Protein AF-0000000085764340 (afdb_homodimer)

Sequence (374 aa):
MEKPKALGFAARFATPENTGEPISDQLVSSIDYLLSSKLEEKHLTETMDKYPQPSHCNNLLVPKVNPLVWENVLSKTRSLDLKLQRCQKPLVTGLIAMVKSFEGNEPSEVQQDAVALLSNAVFELNNVRKELIKPDLHQRYSHLCKQSQLTTQWLFGDDLPKKVKEIDEEHKAVAVMKNPTNKIYLSMEKPKALGFAARFATPENTGEPISDQLVSSIDYLLSSKLEEKHLTETMDKYPQPSHCNNLLVPKVNPLVWENVLSKTRSLDLKLQRCQKPLVTGLIAMVKSFEGNEPSEVQQDAVALLSNAVFELNNVRKELIKPDLHQRYSHLCKQSQLTTQWLFGDDLPKKVKEIDEEHKAVAVMKNPTNKIYLS

Solvent-accessible surface area (backbone atoms only — not comparable to full-atom values): 20926 Å² total; per-residue (Å²): 136,74,77,81,74,84,87,77,44,37,28,54,98,75,26,63,78,61,49,30,73,75,71,58,67,68,55,40,52,51,50,47,49,36,49,69,40,85,72,56,63,68,58,51,51,56,55,44,65,74,34,38,43,33,63,80,36,74,61,62,60,76,53,39,67,28,67,80,55,52,76,54,47,46,68,69,51,49,54,50,47,54,51,51,48,62,24,40,44,32,37,47,30,13,49,48,25,46,54,58,62,43,59,96,51,84,70,50,72,49,44,48,51,16,51,53,26,38,32,39,18,54,33,42,46,54,45,51,50,35,58,64,48,38,78,51,45,61,72,88,52,46,73,55,49,37,78,81,49,56,64,43,66,19,44,59,26,87,59,42,71,60,50,49,51,49,46,52,50,49,47,52,50,46,48,47,66,71,58,65,77,80,77,70,75,82,126,134,76,71,73,74,74,84,74,91,41,76,58,95,62,33,80,77,58,50,31,72,76,72,56,67,68,58,41,52,51,50,48,48,37,48,69,41,84,71,55,64,69,58,51,51,56,56,45,64,73,34,38,44,34,64,81,35,72,60,63,60,78,51,39,68,28,67,80,57,53,76,54,47,47,70,71,52,50,54,50,46,53,52,51,49,62,23,41,44,32,38,47,29,14,50,47,24,45,54,59,62,45,60,97,51,84,70,49,72,49,44,48,50,15,50,52,26,37,32,39,19,52,32,43,46,54,46,50,50,35,57,64,49,39,78,52,45,61,73,88,54,45,73,56,50,37,78,83,48,56,64,42,67,18,43,60,25,88,59,42,72,60,48,48,51,49,46,52,49,48,49,51,48,47,48,47,67,71,58,67,75,79,77,72,74,83,123

Nearest PDB structures (foldseek):
  5xfl-assembly2_B  TM=6.134E-01  e=6.587E+00  Mus musculus
  6owk-assembly1_A  TM=4.630E-01  e=4.724E+00  Bacillus thuringiensis
  5xfl-assembly2_B  TM=6.137E-01  e=6.862E+00  Mus musculus
  6owk-assembly1_A  TM=4.918E-01  e=6.862E+00  Bacillus thuringiensis

pLDDT: mean 75.82, std 21.18, range [17.2, 97.44]

Organism: Holothuria leucospilota (NCBI:txid206669)

Foldseek 3Di:
DDPDDDDAAVVVCLGNPPDDDDDDPVVVVVVVPPVVDDDDPVVLVVLLVVQDDDPPCQALAQAAADPVLVVQFDPVLVVVLVVLSVVLSCLSSVLRVLCVVQPPHDDDPVSVVVNVVSVVVNLVSLLVNLVSSLVSDDPLCNVLSDSPQDDGSHSSDDCVVVVVVVSVVVVVVVVCVVDVDPPPPDD/DPPDPPDCDCNVVVDDPPDDDDDDPVVVVVVVPPVVDDDDPVVLVVLLVVQDDDPPCQALAQAAADPVLVVQFDPVLVVVLVVLSVVLSCLSSVLRVLCVVQPPHDDDPVSVVVNVVSVVVNLVSLLVNLVSSLVSDDPLCNVLSDSPQDDGSHSSDDCVVVVVVVSVVVVVVVVCVVDVDPPVPPD

Structure (mmCIF, N/CA/C/O backbone):
data_AF-0000000085764340-model_v1
#
loop_
_entity.id
_entity.type
_entity.pdbx_description
1 polymer 'Uncharacterized protein'
#
loop_
_atom_site.group_PDB
_atom_site.id
_atom_site.type_symbol
_atom_site.label_atom_id
_atom_site.label_alt_id
_atom_site.label_comp_id
_atom_site.label_asym_id
_atom_site.label_entity_id
_atom_site.label_seq_id
_atom_site.pdbx_PDB_ins_code
_atom_site.Cartn_x
_atom_site.Cartn_y
_atom_site.Cartn_z
_atom_site.occupancy
_atom_site.B_iso_or_equiv
_atom_site.auth_seq_id
_atom_site.auth_comp_id
_atom_site.auth_asym_id
_atom_site.auth_atom_id
_atom_site.pdbx_PDB_model_num
ATOM 1 N N . MET A 1 1 ? -45.5 3.357 -19.219 1 17.22 1 MET A N 1
ATOM 2 C CA . MET A 1 1 ? -44.781 4.543 -18.781 1 17.22 1 MET A CA 1
ATOM 3 C C . MET A 1 1 ? -43.281 4.242 -18.609 1 17.22 1 MET A C 1
ATOM 5 O O . MET A 1 1 ? -42.906 3.525 -17.688 1 17.22 1 MET A O 1
ATOM 9 N N . GLU A 1 2 ? -42.5 3.818 -19.391 1 17.2 2 GLU A N 1
ATOM 10 C CA . GLU A 1 2 ? -41.594 2.762 -19.828 1 17.2 2 GLU A CA 1
ATOM 11 C C . GLU A 1 2 ? -40.156 3.104 -19.5 1 17.2 2 GLU A C 1
ATOM 13 O O . GLU A 1 2 ? -39.656 4.172 -19.859 1 17.2 2 GLU A O 1
ATOM 18 N N . LYS A 1 3 ? -39.812 3.117 -18.453 1 26.16 3 LYS A N 1
ATOM 19 C CA . LYS A 1 3 ? -38.781 3.9 -17.766 1 26.16 3 LYS A CA 1
ATOM 20 C C . LYS A 1 3 ? -37.5 3.943 -18.578 1 26.16 3 LYS A C 1
ATOM 22 O O . LYS A 1 3 ? -37.094 2.949 -19.188 1 26.16 3 LYS A O 1
ATOM 27 N N . PRO A 1 4 ? -36.812 4.957 -18.812 1 21.75 4 PRO A N 1
ATOM 28 C CA . PRO A 1 4 ? -36.062 5.402 -19.984 1 21.75 4 PRO A CA 1
ATOM 29 C C . PRO A 1 4 ? -34.812 4.574 -20.234 1 21.75 4 PRO A C 1
ATOM 31 O O . PRO A 1 4 ? -34.25 4.004 -19.297 1 21.75 4 PRO A O 1
ATOM 34 N N . LYS A 1 5 ? -34.344 4.414 -21.344 1 21.27 5 LYS A N 1
ATOM 35 C CA . LYS A 1 5 ? -33.438 3.609 -22.156 1 21.27 5 LYS A CA 1
ATOM 36 C C . LYS A 1 5 ? -31.969 3.926 -21.844 1 21.27 5 LYS A C 1
ATOM 38 O O . LYS A 1 5 ? -31.062 3.578 -22.609 1 21.27 5 LYS A O 1
ATOM 43 N N . ALA A 1 6 ? -31.656 4.465 -21.016 1 22.25 6 ALA A N 1
ATOM 44 C CA . ALA A 1 6 ? -30.297 4.977 -20.828 1 22.25 6 ALA A CA 1
ATOM 45 C C . ALA A 1 6 ? -29.266 4.012 -21.406 1 22.25 6 ALA A C 1
ATOM 47 O O . ALA A 1 6 ? -29.297 2.811 -21.109 1 22.25 6 ALA A O 1
ATOM 48 N N . LEU A 1 7 ? -28.281 4.434 -22.453 1 21.77 7 LEU A N 1
ATOM 49 C CA . LEU A 1 7 ? -27.641 3.969 -23.672 1 21.77 7 LEU A CA 1
ATOM 50 C C . LEU A 1 7 ? -26.484 3.02 -23.359 1 21.77 7 LEU A C 1
ATOM 52 O O . LEU A 1 7 ? -26.016 2.963 -22.219 1 21.77 7 LEU A O 1
ATOM 56 N N . GLY A 1 8 ? -25.156 3.072 -24.234 1 19.44 8 GLY A N 1
ATOM 57 C CA . GLY A 1 8 ? -24 2.498 -24.906 1 19.44 8 GLY A CA 1
ATOM 58 C C . GLY A 1 8 ? -22.734 2.541 -24.078 1 19.44 8 GLY A C 1
ATOM 59 O O . GLY A 1 8 ? -22.375 1.553 -23.422 1 19.44 8 GLY A O 1
ATOM 60 N N . PHE A 1 9 ? -21.641 3.441 -24.266 1 18.41 9 PHE A N 1
ATOM 61 C CA . PHE A 1 9 ? -20.25 3.012 -24.359 1 18.41 9 PHE A CA 1
ATOM 62 C C . PHE A 1 9 ? -19.719 2.572 -23 1 18.41 9 PHE A C 1
ATOM 64 O O . PHE A 1 9 ? -19.109 1.516 -22.875 1 18.41 9 PHE A O 1
ATOM 71 N N . ALA A 1 10 ? -19.562 3.453 -22.078 1 24.36 10 ALA A N 1
ATOM 72 C CA . ALA A 1 10 ? -19.312 4.418 -21.016 1 24.36 10 ALA A CA 1
ATOM 73 C C . ALA A 1 10 ? -20.469 4.414 -20.016 1 24.36 10 ALA A C 1
ATOM 75 O O . ALA A 1 10 ? -20.25 4.551 -18.797 1 24.36 10 ALA A O 1
ATOM 76 N N . ALA A 1 11 ? -21.078 4.242 -21.328 1 27.06 11 ALA A N 1
ATOM 77 C CA . ALA A 1 11 ? -21.203 3.762 -22.703 1 27.06 11 ALA A CA 1
ATOM 78 C C . ALA A 1 11 ? -19.891 3.963 -23.484 1 27.06 11 ALA A C 1
ATOM 80 O O . ALA A 1 11 ? -19.547 3.158 -24.344 1 27.06 11 ALA A O 1
ATOM 81 N N . ARG A 1 12 ? -18.703 4.965 -23.094 1 28.27 12 ARG A N 1
ATOM 82 C CA . ARG A 1 12 ? -18.016 6.199 -22.719 1 28.27 12 ARG A CA 1
ATOM 83 C C . ARG A 1 12 ? -16.594 5.914 -22.25 1 28.27 12 ARG A C 1
ATOM 85 O O . ARG A 1 12 ? -16.359 4.988 -21.469 1 28.27 12 ARG A O 1
ATOM 92 N N . PHE A 1 13 ? -15.383 5.969 -21.531 1 25.58 13 PHE A N 1
ATOM 93 C CA . PHE A 1 13 ? -14.234 5.984 -20.641 1 25.58 13 PHE A CA 1
ATOM 94 C C . PHE A 1 13 ? -14.578 6.695 -19.328 1 25.58 13 PHE A C 1
ATOM 96 O O . PHE A 1 13 ? -13.758 6.734 -18.406 1 25.58 13 PHE A O 1
ATOM 103 N N . ALA A 1 14 ? -15.594 6.906 -19.156 1 29.06 14 ALA A N 1
ATOM 104 C CA . ALA A 1 14 ? -16.891 7.012 -18.484 1 29.06 14 ALA A CA 1
ATOM 105 C C . ALA A 1 14 ? -17.641 5.684 -18.531 1 29.06 14 ALA A C 1
ATOM 107 O O . ALA A 1 14 ? -18.641 5.504 -17.844 1 29.06 14 ALA A O 1
ATOM 108 N N . THR A 1 15 ? -16.828 4.551 -19.391 1 34.19 15 THR A N 1
ATOM 109 C CA . THR A 1 15 ? -16.5 3.713 -20.531 1 34.19 15 THR A CA 1
ATOM 110 C C . THR A 1 15 ? -17.078 2.314 -20.359 1 34.19 15 THR A C 1
ATOM 112 O O . THR A 1 15 ? -17.125 1.788 -19.25 1 34.19 15 THR A O 1
ATOM 115 N N . PRO A 1 16 ? -16.953 1.292 -21.453 1 33.97 16 PRO A N 1
ATOM 116 C CA . PRO A 1 16 ? -17.609 -0.017 -21.375 1 33.97 16 PRO A CA 1
ATOM 117 C C . PRO A 1 16 ? -17 -0.903 -20.281 1 33.97 16 PRO A C 1
ATOM 119 O O . PRO A 1 16 ? -15.781 -1.064 -20.219 1 33.97 16 PRO A O 1
ATOM 122 N N . GLU A 1 17 ? -17.359 -0.868 -19.031 1 40.44 17 GLU A N 1
ATOM 123 C CA . GLU A 1 17 ? -17.016 -1.508 -17.766 1 40.44 17 GLU A CA 1
ATOM 124 C C . GLU A 1 17 ? -16.406 -2.887 -18 1 40.44 17 GLU A C 1
ATOM 126 O O . GLU A 1 17 ? -17.094 -3.807 -18.453 1 40.44 17 GLU A O 1
ATOM 131 N N . ASN A 1 18 ? -15.211 -2.99 -18.594 1 44.12 18 ASN A N 1
ATOM 132 C CA . ASN A 1 18 ? -14.594 -4.234 -19.047 1 44.12 18 ASN A CA 1
ATOM 133 C C . ASN A 1 18 ? -14.375 -5.203 -17.875 1 44.12 18 ASN A C 1
ATOM 135 O O . ASN A 1 18 ? -13.406 -5.074 -17.125 1 44.12 18 ASN A O 1
ATOM 139 N N . THR A 1 19 ? -15.422 -5.566 -17.375 1 58.72 19 THR A N 1
ATOM 140 C CA . THR A 1 19 ? -15.336 -6.652 -16.406 1 58.72 19 THR A CA 1
ATOM 141 C C . THR A 1 19 ? -14.625 -7.859 -17 1 58.72 19 THR A C 1
ATOM 143 O O . THR A 1 19 ? -14.758 -8.141 -18.203 1 58.72 19 THR A O 1
ATOM 146 N N . GLY A 1 20 ? -13.555 -8.172 -16.312 1 60.03 20 GLY A N 1
ATOM 147 C CA . GLY A 1 20 ? -12.797 -9.336 -16.719 1 60.03 20 GLY A CA 1
ATOM 148 C C . GLY A 1 20 ? -13.57 -10.633 -16.578 1 60.03 20 GLY A C 1
ATOM 149 O O . GLY A 1 20 ? -14.75 -10.625 -16.234 1 60.03 20 GLY A O 1
ATOM 150 N N . GLU A 1 21 ? -13.062 -11.688 -17.078 1 66 21 GLU A N 1
ATOM 151 C CA . GLU A 1 21 ? -13.641 -13.023 -17 1 66 21 GLU A CA 1
ATOM 152 C C . GLU A 1 21 ? -13.906 -13.43 -15.547 1 66 21 GLU A C 1
ATOM 154 O O . GLU A 1 21 ? -13.148 -13.055 -14.648 1 66 21 GLU A O 1
ATOM 159 N N . PRO A 1 22 ? -15.023 -14.125 -15.336 1 67.62 22 PRO A N 1
ATOM 160 C CA . PRO A 1 22 ? -15.367 -14.578 -13.992 1 67.62 22 PRO A CA 1
ATOM 161 C C . PRO A 1 22 ? -14.344 -15.539 -13.406 1 67.62 22 PRO A C 1
ATOM 163 O O . PRO A 1 22 ? -13.641 -16.234 -14.156 1 67.62 22 PRO A O 1
ATOM 166 N N . ILE A 1 23 ? -14.094 -15.422 -12.109 1 71.56 23 ILE A N 1
ATOM 167 C CA . ILE A 1 23 ? -13.336 -16.406 -11.352 1 71.56 23 ILE A CA 1
ATOM 168 C C . ILE A 1 23 ? -14.289 -17.281 -10.531 1 71.56 23 ILE A C 1
ATOM 170 O O . ILE A 1 23 ? -15.492 -17 -10.477 1 71.56 23 ILE A O 1
ATOM 174 N N . SER A 1 24 ? -13.758 -18.375 -10.031 1 77.5 24 SER A N 1
ATOM 175 C CA . SER A 1 24 ? -14.609 -19.297 -9.297 1 77.5 24 SER A CA 1
ATOM 176 C C . SER A 1 24 ? -15.32 -18.594 -8.141 1 77.5 24 SER A C 1
ATOM 178 O O . SER A 1 24 ? -14.75 -17.703 -7.512 1 77.5 24 SER A O 1
ATOM 180 N N . ASP A 1 25 ? -16.5 -19.062 -7.867 1 76.19 25 ASP A N 1
ATOM 181 C CA . ASP A 1 25 ? -17.328 -18.469 -6.824 1 76.19 25 ASP A CA 1
ATOM 182 C C . ASP A 1 25 ? -16.656 -18.609 -5.453 1 76.19 25 ASP A C 1
ATOM 184 O O . ASP A 1 25 ? -16.781 -17.719 -4.609 1 76.19 25 ASP A O 1
ATOM 188 N N . GLN A 1 26 ? -16.016 -19.672 -5.312 1 72.75 26 GLN A N 1
ATOM 189 C CA . GLN A 1 26 ? -15.359 -19.906 -4.035 1 72.75 26 GLN A CA 1
ATOM 190 C C . GLN A 1 26 ? -14.242 -18.906 -3.801 1 72.75 26 GLN A C 1
ATOM 192 O O . GLN A 1 26 ? -14.094 -18.359 -2.699 1 72.75 26 GLN A O 1
ATOM 197 N N . LEU A 1 27 ? -13.531 -18.656 -4.844 1 77.62 27 LEU A N 1
ATOM 198 C CA . LEU A 1 27 ? -12.438 -17.688 -4.742 1 77.62 27 LEU A CA 1
ATOM 199 C C . LEU A 1 27 ? -12.977 -16.281 -4.539 1 77.62 27 LEU A C 1
ATOM 201 O O . LEU A 1 27 ? -12.445 -15.516 -3.732 1 77.62 27 LEU A O 1
ATOM 205 N N . VAL A 1 28 ? -14.078 -16.016 -5.195 1 78.38 28 VAL A N 1
ATOM 206 C CA . VAL A 1 28 ? -14.703 -14.703 -5.07 1 78.38 28 VAL A CA 1
ATOM 207 C C . VAL A 1 28 ? -15.156 -14.484 -3.631 1 78.38 28 VAL A C 1
ATOM 209 O O . VAL A 1 28 ? -14.875 -13.445 -3.037 1 78.38 28 VAL A O 1
ATOM 212 N N . SER A 1 29 ? -15.742 -15.5 -3.154 1 77.75 29 SER A N 1
ATOM 213 C CA . SER A 1 29 ? -16.266 -15.391 -1.794 1 77.75 29 SER A CA 1
ATOM 214 C C . SER A 1 29 ? -15.133 -15.227 -0.783 1 77.75 29 SER A C 1
ATOM 216 O O . SER A 1 29 ? -15.25 -14.453 0.171 1 77.75 29 SER A O 1
ATOM 218 N N . SER A 1 30 ? -14.094 -15.914 -0.986 1 78.38 30 SER A N 1
ATOM 219 C CA . SER A 1 30 ? -12.945 -15.836 -0.084 1 78.38 30 SER A CA 1
ATOM 220 C C . SER A 1 30 ? -12.297 -14.453 -0.139 1 78.38 30 SER A C 1
ATOM 222 O O . SER A 1 30 ? -12.008 -13.859 0.9 1 78.38 30 SER A O 1
ATOM 224 N N . ILE A 1 31 ? -12.148 -13.992 -1.318 1 82.12 31 ILE A N 1
ATOM 225 C CA . ILE A 1 31 ? -11.516 -12.695 -1.51 1 82.12 31 ILE A CA 1
ATOM 226 C C . ILE A 1 31 ? -12.398 -11.594 -0.929 1 82.12 31 ILE A C 1
ATOM 228 O O . ILE A 1 31 ? -11.914 -10.695 -0.24 1 82.12 31 ILE A O 1
ATOM 232 N N . ASP A 1 32 ? -13.648 -11.75 -1.158 1 79.94 32 ASP A N 1
ATOM 233 C CA . ASP A 1 32 ? -14.586 -10.766 -0.615 1 79.94 32 ASP A CA 1
ATOM 234 C C . ASP A 1 32 ? -14.523 -10.734 0.911 1 79.94 32 ASP A C 1
ATOM 236 O O . ASP A 1 32 ? -14.531 -9.664 1.516 1 79.94 32 ASP A O 1
ATOM 240 N N . TYR A 1 33 ? -14.484 -11.836 1.434 1 78.62 33 TYR A N 1
ATOM 241 C CA . TYR A 1 33 ? -14.383 -11.93 2.885 1 78.62 33 TYR A CA 1
ATOM 242 C C . TYR A 1 33 ? -13.094 -11.281 3.383 1 78.62 33 TYR A C 1
ATOM 244 O O . TYR A 1 33 ? -13.117 -10.492 4.332 1 78.62 33 TYR A O 1
ATOM 252 N N . LEU A 1 34 ? -12.016 -11.516 2.738 1 79.81 34 LEU A N 1
ATOM 253 C CA . LEU A 1 34 ? -10.703 -11.023 3.145 1 79.81 34 LEU A CA 1
ATOM 254 C C . LEU A 1 34 ? -10.625 -9.508 2.996 1 79.81 34 LEU A C 1
ATOM 256 O O . LEU A 1 34 ? -9.938 -8.836 3.773 1 79.81 34 LEU A O 1
ATOM 260 N N . LEU A 1 35 ? -11.344 -8.992 2.076 1 81.62 35 LEU A N 1
ATOM 261 C CA . LEU A 1 35 ? -11.312 -7.559 1.806 1 81.62 35 LEU A CA 1
ATOM 262 C C . LEU A 1 35 ? -12.234 -6.809 2.764 1 81.62 35 LEU A C 1
ATOM 264 O O . LEU A 1 35 ? -12.125 -5.59 2.916 1 81.62 35 LEU A O 1
ATOM 268 N N . SER A 1 36 ? -13.117 -7.574 3.377 1 78.06 36 SER A N 1
ATOM 269 C CA . SER A 1 36 ? -14.141 -6.914 4.18 1 78.06 36 SER A CA 1
ATOM 270 C C . SER A 1 36 ? -13.906 -7.148 5.672 1 78.06 36 SER A C 1
ATOM 272 O O . SER A 1 36 ? -14.594 -6.566 6.512 1 78.06 36 SER A O 1
ATOM 274 N N . SER A 1 37 ? -12.977 -7.996 5.902 1 74 37 SER A N 1
ATOM 275 C CA . SER A 1 37 ? -12.781 -8.367 7.297 1 74 37 SER A CA 1
ATOM 276 C C . SER A 1 37 ? -11.32 -8.234 7.711 1 74 37 SER A C 1
ATOM 278 O O . SER A 1 37 ? -10.422 -8.508 6.918 1 74 37 SER A O 1
ATOM 280 N N . LYS A 1 38 ? -11.258 -7.766 8.922 1 71.81 38 LYS A N 1
ATOM 281 C CA . LYS A 1 38 ? -9.922 -7.762 9.5 1 71.81 38 LYS A CA 1
ATOM 282 C C . LYS A 1 38 ? -9.492 -9.172 9.891 1 71.81 38 LYS A C 1
ATOM 284 O O . LYS A 1 38 ? -10.211 -9.875 10.594 1 71.81 38 LYS A O 1
ATOM 289 N N . LEU A 1 39 ? -8.391 -9.547 9.328 1 74.88 39 LEU A N 1
ATOM 290 C CA . LEU A 1 39 ? -7.855 -10.836 9.734 1 74.88 39 LEU A CA 1
ATOM 291 C C . LEU A 1 39 ? -7.258 -10.766 11.141 1 74.88 39 LEU A C 1
ATOM 293 O O . LEU A 1 39 ? -6.727 -9.727 11.539 1 74.88 39 LEU A O 1
ATOM 297 N N . GLU A 1 40 ? -7.492 -11.867 11.82 1 77.25 40 GLU A N 1
ATOM 298 C CA . GLU A 1 40 ? -6.855 -11.945 13.125 1 77.25 40 GLU A CA 1
ATOM 299 C C . GLU A 1 40 ? -5.34 -11.789 13.016 1 77.25 40 GLU A C 1
ATOM 301 O O . GLU A 1 40 ? -4.695 -12.5 12.234 1 77.25 40 GLU A O 1
ATOM 306 N N . GLU A 1 41 ? -4.859 -10.906 13.844 1 82.81 41 GLU A N 1
ATOM 307 C CA . GLU A 1 41 ? -3.443 -10.562 13.797 1 82.81 41 GLU A CA 1
ATOM 308 C C . GLU A 1 41 ? -2.566 -11.797 13.992 1 82.81 41 GLU A C 1
ATOM 310 O O . GLU A 1 41 ? -1.529 -11.938 13.336 1 82.81 41 GLU A O 1
ATOM 315 N N . LYS A 1 42 ? -3.02 -12.641 14.883 1 82.62 42 LYS A N 1
ATOM 316 C CA . LYS A 1 42 ? -2.248 -13.844 15.156 1 82.62 42 LYS A CA 1
ATOM 317 C C . LYS A 1 42 ? -2.127 -14.711 13.906 1 82.62 42 LYS A C 1
ATOM 319 O O . LYS A 1 42 ? -1.032 -15.156 13.555 1 82.62 42 LYS A O 1
ATOM 324 N N . HIS A 1 43 ? -3.188 -14.906 13.188 1 82.56 43 HIS A N 1
ATOM 325 C CA . HIS A 1 43 ? -3.191 -15.734 11.984 1 82.56 43 HIS A CA 1
ATOM 326 C C . HIS A 1 43 ? -2.406 -15.07 10.859 1 82.56 43 HIS A C 1
ATOM 328 O O . HIS A 1 43 ? -1.701 -15.742 10.109 1 82.56 43 HIS A O 1
ATOM 334 N N . LEU A 1 44 ? -2.547 -13.812 10.797 1 87.88 44 LEU A N 1
ATOM 335 C CA . LEU A 1 44 ? -1.809 -13.062 9.789 1 87.88 44 LEU A CA 1
ATOM 336 C C . LEU A 1 44 ? -0.305 -13.203 10 1 87.88 44 LEU A C 1
ATOM 338 O O . LEU A 1 44 ? 0.435 -13.508 9.062 1 87.88 44 LEU A O 1
ATOM 342 N N . THR A 1 45 ? 0.099 -13.062 11.211 1 89.81 45 THR A N 1
ATOM 343 C CA . THR A 1 45 ? 1.516 -13.148 11.555 1 89.81 45 THR A CA 1
ATOM 344 C C . THR A 1 45 ? 2.049 -14.555 11.289 1 89.81 45 THR A C 1
ATOM 346 O O . THR A 1 45 ? 3.133 -14.719 10.727 1 89.81 45 THR A O 1
ATOM 349 N N . GLU A 1 46 ? 1.254 -15.492 11.656 1 87.56 46 GLU A N 1
ATOM 350 C CA . GLU A 1 46 ? 1.646 -16.891 11.43 1 87.56 46 GLU A CA 1
ATOM 351 C C . GLU A 1 46 ? 1.808 -17.172 9.938 1 87.56 46 GLU A C 1
ATOM 353 O O . GLU A 1 46 ? 2.742 -17.875 9.539 1 87.56 46 GLU A O 1
ATOM 358 N N . THR A 1 47 ? 0.912 -16.703 9.188 1 90.38 47 THR A N 1
ATOM 359 C CA . THR A 1 47 ? 0.978 -16.906 7.742 1 90.38 47 THR A CA 1
ATOM 360 C C . THR A 1 47 ? 2.201 -16.203 7.152 1 90.38 47 THR A C 1
ATOM 362 O O . THR A 1 47 ? 2.918 -16.797 6.336 1 90.38 47 THR A O 1
ATOM 365 N N . MET A 1 48 ? 2.449 -15.055 7.555 1 92.62 48 MET A N 1
ATOM 366 C CA . MET A 1 48 ? 3.582 -14.289 7.043 1 92.62 48 MET A CA 1
ATOM 367 C C . MET A 1 48 ? 4.902 -14.961 7.402 1 92.62 48 MET A C 1
ATOM 369 O O . MET A 1 48 ? 5.848 -14.953 6.613 1 92.62 48 MET A O 1
ATOM 373 N N . ASP A 1 49 ? 4.922 -15.547 8.523 1 90.38 49 ASP A N 1
ATOM 374 C CA . ASP A 1 49 ? 6.137 -16.203 9.016 1 90.38 49 ASP A CA 1
ATOM 375 C C . ASP A 1 49 ? 6.516 -17.391 8.133 1 90.38 49 ASP A C 1
ATOM 377 O O . ASP A 1 49 ? 7.66 -17.844 8.148 1 90.38 49 ASP A O 1
ATOM 381 N N . LYS A 1 50 ? 5.598 -17.906 7.395 1 90.19 50 LYS A N 1
ATOM 382 C CA . LYS A 1 50 ? 5.859 -19.016 6.477 1 90.19 50 LYS A CA 1
ATOM 383 C C . LYS A 1 50 ? 6.695 -18.562 5.285 1 90.19 50 LYS A C 1
ATOM 385 O O . LYS A 1 50 ? 7.281 -19.375 4.578 1 90.19 50 LYS A O 1
ATOM 390 N N . TYR A 1 51 ? 6.703 -17.234 5.062 1 92.38 51 TYR A N 1
ATOM 391 C CA . TYR A 1 51 ? 7.301 -16.719 3.83 1 92.38 51 TYR A CA 1
ATOM 392 C C . TYR A 1 51 ? 8.32 -15.633 4.125 1 92.38 51 TYR A C 1
ATOM 394 O O . TYR A 1 51 ? 8.148 -14.484 3.723 1 92.38 51 TYR A O 1
ATOM 402 N N . PRO A 1 52 ? 9.383 -16.062 4.707 1 88.69 52 PRO A N 1
ATOM 403 C CA . PRO A 1 52 ? 10.438 -15.094 4.984 1 88.69 52 PRO A CA 1
ATOM 404 C C . PRO A 1 52 ? 11.109 -14.57 3.717 1 88.69 52 PRO A C 1
ATOM 406 O O . PRO A 1 52 ? 10.977 -15.18 2.65 1 88.69 52 PRO A O 1
ATOM 409 N N . GLN A 1 53 ? 11.75 -13.5 3.852 1 88.94 53 GLN A N 1
ATOM 410 C CA . GLN A 1 53 ? 12.508 -12.906 2.75 1 88.94 53 GLN A CA 1
ATOM 411 C C . GLN A 1 53 ? 13.523 -13.898 2.186 1 88.94 53 GLN A C 1
ATOM 413 O O . GLN A 1 53 ? 14.312 -14.477 2.932 1 88.94 53 GLN A O 1
ATOM 418 N N . PRO A 1 54 ? 13.461 -14.039 0.919 1 85.19 54 PRO A N 1
ATOM 419 C CA . PRO A 1 54 ? 14.484 -14.898 0.321 1 85.19 54 PRO A CA 1
ATOM 420 C C . PRO A 1 54 ? 15.898 -14.352 0.51 1 85.19 54 PRO A C 1
ATOM 422 O O . PRO A 1 54 ? 16.109 -13.141 0.447 1 85.19 54 PRO A O 1
ATOM 425 N N . SER A 1 55 ? 16.859 -15.156 0.75 1 75.81 55 SER A N 1
ATOM 426 C CA . SER A 1 55 ? 18.219 -14.797 1.144 1 75.81 55 SER A CA 1
ATOM 427 C C . SER A 1 55 ? 18.875 -13.906 0.098 1 75.81 55 SER A C 1
ATOM 429 O O . SER A 1 55 ? 19.672 -13.016 0.438 1 75.81 55 SER A O 1
ATOM 431 N N . HIS A 1 56 ? 18.656 -14.062 -1.101 1 77.12 56 HIS A N 1
ATOM 432 C CA . HIS A 1 56 ? 19.375 -13.305 -2.115 1 77.12 56 HIS A CA 1
ATOM 433 C C . HIS A 1 56 ? 18.516 -12.211 -2.723 1 77.12 56 HIS A C 1
ATOM 435 O O . HIS A 1 56 ? 18.828 -11.688 -3.793 1 77.12 56 HIS A O 1
ATOM 441 N N . CYS A 1 57 ? 17.406 -11.898 -2.059 1 80.94 57 CYS A N 1
ATOM 442 C CA . CYS A 1 57 ? 16.547 -10.805 -2.498 1 80.94 57 CYS A CA 1
ATOM 443 C C . CYS A 1 57 ? 16.547 -9.672 -1.476 1 80.94 57 CYS A C 1
ATOM 445 O O . CYS A 1 57 ? 15.555 -9.469 -0.775 1 80.94 57 CYS A O 1
ATOM 447 N N . ASN A 1 58 ? 17.422 -8.828 -1.517 1 76.75 58 ASN A N 1
ATOM 448 C CA . ASN A 1 58 ? 17.688 -7.84 -0.472 1 76.75 58 ASN A CA 1
ATOM 449 C C . ASN A 1 58 ? 16.641 -6.719 -0.491 1 76.75 58 ASN A C 1
ATOM 451 O O . ASN A 1 58 ? 16.406 -6.074 0.53 1 76.75 58 ASN A O 1
ATOM 455 N N . ASN A 1 59 ? 16.094 -6.602 -1.598 1 80.12 59 ASN A N 1
ATOM 456 C CA . ASN A 1 59 ? 15.195 -5.457 -1.701 1 80.12 59 ASN A CA 1
ATOM 457 C C . ASN A 1 59 ? 13.742 -5.871 -1.507 1 80.12 59 ASN A C 1
ATOM 459 O O . ASN A 1 59 ? 12.852 -5.02 -1.459 1 80.12 59 ASN A O 1
ATOM 463 N N . LEU A 1 60 ? 13.539 -7.156 -1.36 1 88.25 60 LEU A N 1
ATOM 464 C CA . LEU A 1 60 ? 12.18 -7.641 -1.152 1 88.25 60 LEU A CA 1
ATOM 465 C C . LEU A 1 60 ? 11.836 -7.668 0.333 1 88.25 60 LEU A C 1
ATOM 467 O O . LEU A 1 60 ? 11.719 -8.742 0.927 1 88.25 60 LEU A O 1
ATOM 471 N N . LEU A 1 61 ? 11.664 -6.504 0.879 1 90.94 61 LEU A N 1
ATOM 472 C CA . LEU A 1 61 ? 11.383 -6.305 2.297 1 90.94 61 LEU A CA 1
ATOM 473 C C . LEU A 1 61 ? 10.664 -4.977 2.525 1 90.94 61 LEU A C 1
ATOM 475 O O . LEU A 1 61 ? 10.477 -4.195 1.588 1 90.94 61 LEU A O 1
ATOM 479 N N . VAL A 1 62 ? 10.195 -4.867 3.701 1 94.62 62 VAL A N 1
ATOM 480 C CA . VAL A 1 62 ? 9.68 -3.576 4.145 1 94.62 62 VAL A CA 1
ATOM 481 C C . VAL A 1 62 ? 10.812 -2.748 4.754 1 94.62 62 VAL A C 1
ATOM 483 O O . VAL A 1 62 ? 11.266 -3.025 5.871 1 94.62 62 VAL A O 1
ATOM 486 N N . PRO A 1 63 ? 11.25 -1.785 4.023 1 92.94 63 PRO A N 1
ATOM 487 C CA . PRO A 1 63 ? 12.383 -1.022 4.566 1 92.94 63 PRO A CA 1
ATOM 488 C C . PRO A 1 63 ? 12.008 -0.231 5.816 1 92.94 63 PRO A C 1
ATOM 490 O O . PRO A 1 63 ? 10.875 0.24 5.941 1 92.94 63 PRO A O 1
ATOM 493 N N . LYS A 1 64 ? 12.977 -0.068 6.664 1 91.81 64 LYS A N 1
ATOM 494 C CA . LYS A 1 64 ? 12.836 0.836 7.801 1 91.81 64 LYS A CA 1
ATOM 495 C C . LYS A 1 64 ? 13.344 2.234 7.457 1 91.81 64 LYS A C 1
ATOM 497 O O . LYS A 1 64 ? 14.141 2.402 6.535 1 91.81 64 LYS A O 1
ATOM 502 N N . VAL A 1 65 ? 12.773 3.133 8.195 1 90.5 65 VAL A N 1
ATOM 503 C CA . VAL A 1 65 ? 13.312 4.477 8.039 1 90.5 65 VAL A CA 1
ATOM 504 C C . VAL A 1 65 ? 14.703 4.555 8.672 1 90.5 65 VAL A C 1
ATOM 506 O O . VAL A 1 65 ? 14.914 4.062 9.781 1 90.5 65 VAL A O 1
ATOM 509 N N . ASN A 1 66 ? 15.617 5.035 7.891 1 87.25 66 ASN A N 1
ATOM 510 C CA . ASN A 1 66 ? 16.969 5.223 8.43 1 87.25 66 ASN A CA 1
ATOM 511 C C . ASN A 1 66 ? 16.938 5.918 9.781 1 87.25 66 ASN A C 1
ATOM 513 O O . ASN A 1 66 ? 16.234 6.922 9.953 1 87.25 66 ASN A O 1
ATOM 517 N N . PRO A 1 67 ? 17.719 5.488 10.711 1 85.88 67 PRO A N 1
ATOM 518 C CA . PRO A 1 67 ? 17.656 6 12.086 1 85.88 67 PRO A CA 1
ATOM 519 C C . PRO A 1 67 ? 17.953 7.496 12.164 1 85.88 67 PRO A C 1
ATOM 521 O O . PRO A 1 67 ? 17.344 8.203 12.977 1 85.88 67 PRO A O 1
ATOM 524 N N . LEU A 1 68 ? 18.828 8 11.438 1 82.5 68 LEU A N 1
ATOM 525 C CA . LEU A 1 68 ? 19.156 9.422 11.445 1 82.5 68 LEU A CA 1
ATOM 526 C C . LEU A 1 68 ? 17.969 10.266 11.031 1 82.5 68 LEU A C 1
ATOM 528 O O . LEU A 1 68 ? 17.734 11.352 11.586 1 82.5 68 LEU A O 1
ATOM 532 N N . VAL A 1 69 ? 17.234 9.773 10.109 1 85.75 69 VAL A N 1
ATOM 533 C CA . VAL A 1 69 ? 16.047 10.461 9.641 1 85.75 69 VAL A CA 1
ATOM 534 C C . VAL A 1 69 ? 14.914 10.289 10.656 1 85.75 69 VAL A C 1
ATOM 536 O O . VAL A 1 69 ? 14.234 11.258 11.008 1 85.75 69 VAL A O 1
ATOM 539 N N . TRP A 1 70 ? 14.828 9.109 11.18 1 87.94 70 TRP A N 1
ATOM 540 C CA . TRP A 1 70 ? 13.734 8.758 12.086 1 87.94 70 TRP A CA 1
ATOM 541 C C . TRP A 1 70 ? 13.727 9.656 13.312 1 87.94 70 TRP A C 1
ATOM 543 O O . TRP A 1 70 ? 12.664 10.055 13.789 1 87.94 70 TRP A O 1
ATOM 553 N N . GLU A 1 71 ? 14.836 10.055 13.758 1 86 71 GLU A N 1
ATOM 554 C CA . GLU A 1 71 ? 14.969 10.875 14.961 1 86 71 GLU A CA 1
ATOM 555 C C . GLU A 1 71 ? 14.438 12.281 14.734 1 86 71 GLU A C 1
ATOM 557 O O . GLU A 1 71 ? 14.117 12.992 15.688 1 86 71 GLU A O 1
ATOM 562 N N . ASN A 1 72 ? 14.273 12.68 13.516 1 85.12 72 ASN A N 1
ATOM 563 C CA . ASN A 1 72 ? 13.859 14.039 13.195 1 85.12 72 ASN A CA 1
ATOM 564 C C . ASN A 1 72 ? 12.43 14.086 12.68 1 85.12 72 ASN A C 1
ATOM 566 O O . ASN A 1 72 ? 11.922 15.156 12.336 1 85.12 72 ASN A O 1
ATOM 570 N N . VAL A 1 73 ? 11.789 12.938 12.594 1 89.62 73 VAL A N 1
ATOM 571 C CA . VAL A 1 73 ? 10.438 12.844 12.055 1 89.62 73 VAL A CA 1
ATOM 572 C C . VAL A 1 73 ? 9.422 13.156 13.156 1 89.62 73 VAL A C 1
ATOM 574 O O . VAL A 1 73 ? 9.57 12.703 14.297 1 89.62 73 VAL A O 1
ATOM 577 N N . LEU A 1 74 ? 8.477 13.938 12.836 1 92.62 74 LEU A N 1
ATOM 578 C CA . LEU A 1 74 ? 7.414 14.312 13.766 1 92.62 74 LEU A CA 1
ATOM 579 C C . LEU A 1 74 ? 6.59 13.094 14.172 1 92.62 74 LEU A C 1
ATOM 581 O O . LEU A 1 74 ? 6.484 12.125 13.406 1 92.62 74 LEU A O 1
ATOM 585 N N . SER A 1 75 ? 5.969 13.164 15.32 1 93.75 75 SER A N 1
ATOM 586 C CA . SER A 1 75 ? 5.215 12.047 15.891 1 93.75 75 SER A CA 1
ATOM 587 C C . SER A 1 75 ? 4.078 11.625 14.961 1 93.75 75 SER A C 1
ATOM 589 O O . SER A 1 75 ? 3.844 10.43 14.766 1 93.75 75 SER A O 1
ATOM 591 N N . LYS A 1 76 ? 3.375 12.586 14.414 1 92.5 76 LYS A N 1
ATOM 592 C CA . LYS A 1 76 ? 2.252 12.281 13.531 1 92.5 76 LYS A CA 1
ATOM 593 C C . LYS A 1 76 ? 2.717 11.539 12.289 1 92.5 76 LYS A C 1
ATOM 595 O O . LYS A 1 76 ? 2.066 10.586 11.844 1 92.5 76 LYS A O 1
ATOM 600 N N . THR A 1 77 ? 3.82 12 11.781 1 94.31 77 THR A N 1
ATOM 601 C CA . THR A 1 77 ? 4.387 11.383 10.594 1 94.31 77 THR A CA 1
ATOM 602 C C . THR A 1 77 ? 4.898 9.977 10.906 1 94.31 77 THR A C 1
ATOM 604 O O . THR A 1 77 ? 4.738 9.055 10.102 1 94.31 77 THR A O 1
ATOM 607 N N . ARG A 1 78 ? 5.445 9.781 12.094 1 94.81 78 ARG A N 1
ATOM 608 C CA . ARG A 1 78 ? 5.895 8.461 12.523 1 94.81 78 ARG A CA 1
ATOM 609 C C . ARG A 1 78 ? 4.727 7.48 12.594 1 94.81 78 ARG A C 1
ATOM 611 O O . ARG A 1 78 ? 4.832 6.348 12.125 1 94.81 78 ARG A O 1
ATOM 618 N N . SER A 1 79 ? 3.727 7.949 13.156 1 95.25 79 SER A N 1
ATOM 619 C CA . SER A 1 79 ? 2.535 7.117 13.289 1 95.25 79 SER A CA 1
ATOM 620 C C . SER A 1 79 ? 2.002 6.691 11.922 1 95.25 79 SER A C 1
ATOM 622 O O . SER A 1 79 ? 1.646 5.531 11.727 1 95.25 79 SER A O 1
ATOM 624 N N . LEU A 1 80 ? 1.991 7.625 11.031 1 94.62 80 LEU A N 1
ATOM 625 C CA . LEU A 1 80 ? 1.515 7.324 9.68 1 94.62 80 LEU A CA 1
ATOM 626 C C . LEU A 1 80 ? 2.451 6.348 8.977 1 94.62 80 LEU A C 1
ATOM 628 O O . LEU A 1 80 ? 1.996 5.418 8.312 1 94.62 80 LEU A O 1
ATOM 632 N N . ASP A 1 81 ? 3.727 6.527 9.125 1 96 81 ASP A N 1
ATOM 633 C CA . ASP A 1 81 ? 4.676 5.613 8.492 1 96 81 ASP A CA 1
ATOM 634 C C . ASP A 1 81 ? 4.504 4.191 9.023 1 96 81 ASP A C 1
ATOM 636 O O . ASP A 1 81 ? 4.574 3.227 8.258 1 96 81 ASP A O 1
ATOM 640 N N . LEU A 1 82 ? 4.293 4.09 10.312 1 95.56 82 LEU A N 1
ATOM 641 C CA . LEU A 1 82 ? 4.102 2.771 10.906 1 95.56 82 LEU A CA 1
ATOM 642 C C . LEU A 1 82 ? 2.852 2.098 10.359 1 95.56 82 LEU A C 1
ATOM 644 O O . LEU A 1 82 ? 2.84 0.884 10.141 1 95.56 82 LEU A O 1
ATOM 648 N N . LYS A 1 83 ? 1.843 2.84 10.086 1 94.38 83 LYS A N 1
ATOM 649 C CA . LYS A 1 83 ? 0.63 2.293 9.484 1 94.38 83 LYS A CA 1
ATOM 650 C C . LYS A 1 83 ? 0.89 1.819 8.055 1 94.38 83 LYS A C 1
ATOM 652 O O . LYS A 1 83 ? 0.406 0.76 7.652 1 94.38 83 LYS A O 1
ATOM 657 N N . LEU A 1 84 ? 1.624 2.617 7.363 1 96.81 84 LEU A N 1
ATOM 658 C CA . LEU A 1 84 ? 1.942 2.242 5.988 1 96.81 84 LEU A CA 1
ATOM 659 C C . LEU A 1 84 ? 2.834 1.006 5.957 1 96.81 84 LEU A C 1
ATOM 661 O O . LEU A 1 84 ? 2.695 0.161 5.066 1 96.81 84 LEU A O 1
ATOM 665 N N . GLN A 1 85 ? 3.691 0.872 6.934 1 95.75 85 GLN A N 1
ATOM 666 C CA . GLN A 1 85 ? 4.504 -0.335 7.051 1 95.75 85 GLN A CA 1
ATOM 667 C C . GLN A 1 85 ? 3.635 -1.561 7.312 1 95.75 85 GLN A C 1
ATOM 669 O O . GLN A 1 85 ? 3.904 -2.645 6.793 1 95.75 85 GLN A O 1
ATOM 674 N N . ARG A 1 86 ? 2.631 -1.392 8.078 1 93 86 ARG A N 1
ATOM 675 C CA . ARG A 1 86 ? 1.711 -2.482 8.383 1 93 86 ARG A CA 1
ATOM 676 C C . ARG A 1 86 ? 0.976 -2.945 7.125 1 93 86 ARG A C 1
ATOM 678 O O . ARG A 1 86 ? 0.662 -4.129 6.984 1 93 86 ARG A O 1
ATOM 685 N N . CYS A 1 87 ? 0.719 -2.025 6.254 1 94.38 87 CYS A N 1
ATOM 686 C CA . CYS A 1 87 ? 0.114 -2.357 4.969 1 94.38 87 CYS A CA 1
ATOM 687 C C . CYS A 1 87 ? 1.114 -3.062 4.062 1 94.38 87 CYS A C 1
ATOM 689 O O . CYS A 1 87 ? 0.75 -3.98 3.324 1 94.38 87 CYS A O 1
ATOM 691 N N . GLN A 1 88 ? 2.309 -2.639 4.156 1 96.75 88 GLN A N 1
ATOM 692 C CA . GLN A 1 88 ? 3.348 -3.09 3.236 1 96.75 88 GLN A CA 1
ATOM 693 C C . GLN A 1 88 ? 3.799 -4.508 3.568 1 96.75 88 GLN A C 1
ATOM 695 O O . GLN A 1 88 ? 4.188 -5.266 2.678 1 96.75 88 GLN A O 1
ATOM 700 N N . LYS A 1 89 ? 3.695 -4.875 4.812 1 95.5 89 LYS A N 1
ATOM 701 C CA . LYS A 1 89 ? 4.199 -6.176 5.25 1 95.5 89 LYS A CA 1
ATOM 702 C C . LYS A 1 89 ? 3.455 -7.312 4.559 1 95.5 89 LYS A C 1
ATOM 704 O O . LYS A 1 89 ? 4.074 -8.156 3.904 1 95.5 89 LYS A O 1
ATOM 709 N N . PRO A 1 90 ? 2.156 -7.324 4.66 1 95.81 90 PRO A N 1
ATOM 710 C CA . PRO A 1 90 ? 1.464 -8.398 3.945 1 95.81 90 PRO A CA 1
ATOM 711 C C . PRO A 1 90 ? 1.623 -8.297 2.43 1 95.81 90 PRO A C 1
ATOM 713 O O . PRO A 1 90 ? 1.632 -9.312 1.736 1 95.81 90 PRO A O 1
ATOM 716 N N . LEU A 1 91 ? 1.774 -7.137 1.878 1 97.44 91 LEU A N 1
ATOM 717 C CA . LEU A 1 91 ? 2.021 -6.965 0.45 1 97.44 91 LEU A CA 1
ATOM 718 C C . LEU A 1 91 ? 3.322 -7.645 0.038 1 97.44 91 LEU A C 1
ATOM 720 O O . LEU A 1 91 ? 3.338 -8.461 -0.886 1 97.44 91 LEU A O 1
ATOM 724 N N . VAL A 1 92 ? 4.375 -7.355 0.764 1 96.56 92 VAL A N 1
ATOM 725 C CA . VAL A 1 92 ? 5.691 -7.906 0.455 1 96.56 92 VAL A CA 1
ATOM 726 C C . VAL A 1 92 ? 5.684 -9.414 0.676 1 96.56 92 VAL A C 1
ATOM 728 O O . VAL A 1 92 ? 6.152 -10.172 -0.176 1 96.56 92 VAL A O 1
ATOM 731 N N . THR A 1 93 ? 5.137 -9.828 1.771 1 95.62 93 THR A N 1
ATOM 732 C CA . THR A 1 93 ? 5.098 -11.258 2.086 1 95.62 93 THR A CA 1
ATOM 733 C C . THR A 1 93 ? 4.211 -12.008 1.095 1 95.62 93 THR A C 1
ATOM 735 O O . THR A 1 93 ? 4.516 -13.141 0.717 1 95.62 93 THR A O 1
ATOM 738 N N . GLY A 1 94 ? 3.078 -11.383 0.731 1 95.88 94 GLY A N 1
ATOM 739 C CA . GLY A 1 94 ? 2.236 -11.961 -0.302 1 95.88 94 GLY A CA 1
ATOM 740 C C . GLY A 1 94 ? 2.949 -12.133 -1.629 1 95.88 94 GLY A C 1
ATOM 741 O O . GLY A 1 94 ? 2.77 -13.141 -2.312 1 95.88 94 GLY A O 1
ATOM 742 N N . LEU A 1 95 ? 3.729 -11.156 -1.995 1 95.31 95 LEU A N 1
ATOM 743 C CA . LEU A 1 95 ? 4.535 -11.234 -3.207 1 95.31 95 LEU A CA 1
ATOM 744 C C . LEU A 1 95 ? 5.539 -12.383 -3.121 1 95.31 95 LEU A C 1
ATOM 746 O O . LEU A 1 95 ? 5.719 -13.125 -4.086 1 95.31 95 LEU A O 1
ATOM 750 N N . ILE A 1 96 ? 6.152 -12.531 -1.996 1 93.31 96 ILE A N 1
ATOM 751 C CA . ILE A 1 96 ? 7.102 -13.617 -1.787 1 93.31 96 ILE A CA 1
ATOM 752 C C . ILE A 1 96 ? 6.391 -14.961 -1.94 1 93.31 96 ILE A C 1
ATOM 754 O O . ILE A 1 96 ? 6.887 -15.859 -2.629 1 93.31 96 ILE A O 1
ATOM 758 N N . ALA A 1 97 ? 5.246 -15.109 -1.291 1 92.94 97 ALA A N 1
ATOM 759 C CA . ALA A 1 97 ? 4.461 -16.328 -1.408 1 92.94 97 ALA A CA 1
ATOM 760 C C . ALA A 1 97 ? 4.098 -16.609 -2.863 1 92.94 97 ALA A C 1
ATOM 762 O O . ALA A 1 97 ? 4.203 -17.75 -3.326 1 92.94 97 ALA A O 1
ATOM 763 N N . MET A 1 98 ? 3.707 -15.633 -3.574 1 93.38 98 MET A N 1
ATOM 764 C CA . MET A 1 98 ? 3.354 -15.781 -4.984 1 93.38 98 MET A CA 1
ATOM 765 C C . MET A 1 98 ? 4.535 -16.297 -5.793 1 93.38 98 MET A C 1
ATOM 767 O O . MET A 1 98 ? 4.395 -17.25 -6.57 1 93.38 98 MET A O 1
ATOM 771 N N . VAL A 1 99 ? 5.641 -15.688 -5.602 1 90.12 99 VAL A N 1
ATOM 772 C CA . VAL A 1 99 ? 6.84 -16.078 -6.34 1 90.12 99 VAL A CA 1
ATOM 773 C C . VAL A 1 99 ? 7.207 -17.516 -6.004 1 90.12 99 VAL A C 1
ATOM 775 O O . VAL A 1 99 ? 7.555 -18.297 -6.891 1 90.12 99 VAL A O 1
ATOM 778 N N . LYS A 1 100 ? 7.066 -17.906 -4.801 1 89 100 LYS A N 1
ATOM 779 C CA . LYS A 1 100 ? 7.355 -19.266 -4.359 1 89 100 LYS A CA 1
ATOM 780 C C . LYS A 1 100 ? 6.406 -20.266 -5.008 1 89 100 LYS A C 1
ATOM 782 O O . LYS A 1 100 ? 6.777 -21.422 -5.238 1 89 100 LYS A O 1
ATOM 787 N N . SER A 1 101 ? 5.188 -19.859 -5.281 1 89.25 101 SER A N 1
ATOM 788 C CA . SER A 1 101 ? 4.168 -20.75 -5.82 1 89.25 101 SER A CA 1
ATOM 789 C C . SER A 1 101 ? 4.531 -21.203 -7.227 1 89.25 101 SER A C 1
ATOM 791 O O . SER A 1 101 ? 4.016 -22.219 -7.707 1 89.25 101 SER A O 1
ATOM 793 N N . PHE A 1 102 ? 5.414 -20.562 -7.93 1 84.75 102 PHE A N 1
ATOM 794 C CA . PHE A 1 102 ? 5.781 -21.016 -9.266 1 84.75 102 PHE A CA 1
ATOM 795 C C . PHE A 1 102 ? 7.297 -21.172 -9.391 1 84.75 102 PHE A C 1
ATOM 797 O O . PHE A 1 102 ? 7.84 -21.125 -10.492 1 84.75 102 PHE A O 1
ATOM 804 N N . GLU A 1 103 ? 7.859 -21.25 -8.156 1 78.94 103 GLU A N 1
ATOM 805 C CA . GLU A 1 103 ? 9.297 -21.484 -8.141 1 78.94 103 GLU A CA 1
ATOM 806 C C . GLU A 1 103 ? 9.648 -22.797 -8.828 1 78.94 103 GLU A C 1
ATOM 808 O O . GLU A 1 103 ? 8.984 -23.812 -8.609 1 78.94 103 GLU A O 1
ATOM 813 N N . GLY A 1 104 ? 10.688 -22.828 -9.617 1 78.06 104 GLY A N 1
ATOM 814 C CA . GLY A 1 104 ? 11.094 -24.031 -10.328 1 78.06 104 GLY A CA 1
ATOM 815 C C . GLY A 1 104 ? 10.5 -24.125 -11.719 1 78.06 104 GLY A C 1
ATOM 816 O O . GLY A 1 104 ? 10.906 -24.969 -12.523 1 78.06 104 GLY A O 1
ATOM 817 N N . ASN A 1 105 ? 9.453 -23.406 -12.008 1 80.5 105 ASN A N 1
ATOM 818 C CA . ASN A 1 105 ? 8.852 -23.312 -13.328 1 80.5 105 ASN A CA 1
ATOM 819 C C . ASN A 1 105 ? 9.07 -21.938 -13.953 1 80.5 105 ASN A C 1
ATOM 821 O O . ASN A 1 105 ? 9.383 -20.984 -13.258 1 80.5 105 ASN A O 1
ATOM 825 N N . GLU A 1 106 ? 9.055 -21.984 -15.258 1 77 106 GLU A N 1
ATOM 826 C CA . GLU A 1 106 ? 9.023 -20.688 -15.93 1 77 106 GLU A CA 1
ATOM 827 C C . GLU A 1 106 ? 7.688 -20 -15.711 1 77 106 GLU A C 1
ATOM 829 O O . GLU A 1 106 ? 6.633 -20.562 -16 1 77 106 GLU A O 1
ATOM 834 N N . PRO A 1 107 ? 7.793 -18.844 -15.117 1 83.12 107 PRO A N 1
ATOM 835 C CA . PRO A 1 107 ? 6.52 -18.141 -14.898 1 83.12 107 PRO A CA 1
ATOM 836 C C . PRO A 1 107 ? 5.789 -17.812 -16.203 1 83.12 107 PRO A C 1
ATOM 838 O O . PRO A 1 107 ? 6.422 -17.469 -17.188 1 83.12 107 PRO A O 1
ATOM 841 N N . SER A 1 108 ? 4.496 -18.047 -16.172 1 87.88 108 SER A N 1
ATOM 842 C CA . SER A 1 108 ? 3.662 -17.625 -17.297 1 87.88 108 SER A CA 1
ATOM 843 C C . SER A 1 108 ? 3.674 -16.109 -17.469 1 87.88 108 SER A C 1
ATOM 845 O O . SER A 1 108 ? 4.152 -15.391 -16.594 1 87.88 108 SER A O 1
ATOM 847 N N . GLU A 1 109 ? 3.17 -15.641 -18.609 1 85.25 109 GLU A N 1
ATOM 848 C CA . GLU A 1 109 ? 3.057 -14.203 -18.844 1 85.25 109 GLU A CA 1
ATOM 849 C C . GLU A 1 109 ? 2.201 -13.531 -17.766 1 85.25 109 GLU A C 1
ATOM 851 O O . GLU A 1 109 ? 2.539 -12.453 -17.281 1 85.25 109 GLU A O 1
ATOM 856 N N . VAL A 1 110 ? 1.101 -14.203 -17.391 1 91 110 VAL A N 1
ATOM 857 C CA . VAL A 1 110 ? 0.186 -13.672 -16.391 1 91 110 VAL A CA 1
ATOM 858 C C . VAL A 1 110 ? 0.898 -13.57 -15.039 1 91 110 VAL A C 1
ATOM 860 O O . VAL A 1 110 ? 0.741 -12.586 -14.312 1 91 110 VAL A O 1
ATOM 863 N N . GLN A 1 111 ? 1.709 -14.531 -14.711 1 90.75 111 GLN A N 1
ATOM 864 C CA . GLN A 1 111 ? 2.465 -14.531 -13.469 1 90.75 111 GLN A CA 1
ATOM 865 C C . GLN A 1 111 ? 3.533 -13.438 -13.469 1 90.75 111 GLN A C 1
ATOM 867 O O . GLN A 1 111 ? 3.752 -12.773 -12.453 1 90.75 111 GLN A O 1
ATOM 872 N N . GLN A 1 112 ? 4.125 -13.25 -14.594 1 87.25 112 GLN A N 1
ATOM 873 C CA . GLN A 1 112 ? 5.117 -12.188 -14.727 1 87.25 112 GLN A CA 1
ATOM 874 C C . GLN A 1 112 ? 4.477 -10.812 -14.562 1 87.25 112 GLN A C 1
ATOM 876 O O . GLN A 1 112 ? 5.027 -9.945 -13.883 1 87.25 112 GLN A O 1
ATOM 881 N N . ASP A 1 113 ? 3.354 -10.633 -15.172 1 90 113 ASP A N 1
ATOM 882 C CA . ASP A 1 113 ? 2.625 -9.383 -15.016 1 90 113 ASP A CA 1
ATOM 883 C C . ASP A 1 113 ? 2.25 -9.141 -13.555 1 90 113 ASP A C 1
ATOM 885 O O . ASP A 1 113 ? 2.375 -8.023 -13.055 1 90 113 ASP A O 1
ATOM 889 N N . ALA A 1 114 ? 1.78 -10.211 -12.875 1 93.69 114 ALA A N 1
ATOM 890 C CA . ALA A 1 114 ? 1.413 -10.109 -11.461 1 93.69 114 ALA A CA 1
ATOM 891 C C . ALA A 1 114 ? 2.604 -9.664 -10.617 1 93.69 114 ALA A C 1
ATOM 893 O O . ALA A 1 114 ? 2.48 -8.75 -9.797 1 93.69 114 ALA A O 1
ATOM 894 N N . VAL A 1 115 ? 3.744 -10.25 -10.867 1 90.88 115 VAL A N 1
ATOM 895 C CA . VAL A 1 115 ? 4.957 -9.914 -10.133 1 90.88 115 VAL A CA 1
ATOM 896 C C . VAL A 1 115 ? 5.336 -8.461 -10.391 1 90.88 115 VAL A C 1
ATOM 898 O O . VAL A 1 115 ? 5.656 -7.719 -9.461 1 90.88 115 VAL A O 1
ATOM 901 N N . ALA A 1 116 ? 5.254 -8.078 -11.594 1 90.12 116 ALA A N 1
ATOM 902 C CA . ALA A 1 116 ? 5.621 -6.719 -11.969 1 90.12 116 ALA A CA 1
ATOM 903 C C . ALA A 1 116 ? 4.703 -5.699 -11.305 1 90.12 116 ALA A C 1
ATOM 905 O O . ALA A 1 116 ? 5.176 -4.699 -10.75 1 90.12 116 ALA A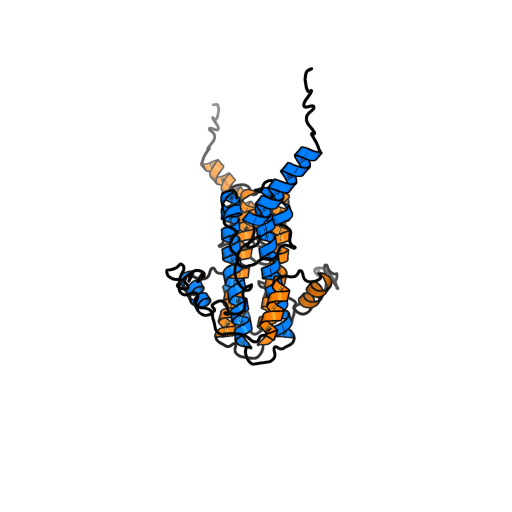 O 1
ATOM 906 N N . LEU A 1 117 ? 3.477 -5.965 -11.32 1 93.56 117 LEU A N 1
ATOM 907 C CA . LEU A 1 117 ? 2.496 -5.047 -10.758 1 93.56 117 LEU A CA 1
ATOM 908 C C . LEU A 1 117 ? 2.643 -4.961 -9.242 1 93.56 117 LEU A C 1
ATOM 910 O O . LEU A 1 117 ? 2.676 -3.861 -8.68 1 93.56 117 LEU A O 1
ATOM 914 N N . LEU A 1 118 ? 2.758 -6.094 -8.617 1 95.62 118 LEU A N 1
ATOM 915 C CA . LEU A 1 118 ? 2.889 -6.113 -7.16 1 95.62 118 LEU A CA 1
ATOM 916 C C . LEU A 1 118 ? 4.203 -5.477 -6.727 1 95.62 118 LEU A C 1
ATOM 918 O O . LEU A 1 118 ? 4.254 -4.781 -5.711 1 95.62 118 LEU A O 1
ATOM 922 N N . SER A 1 119 ? 5.25 -5.715 -7.48 1 91.44 119 SER A N 1
ATOM 923 C CA . SER A 1 119 ? 6.527 -5.07 -7.188 1 91.44 119 SER A CA 1
ATOM 924 C C . SER A 1 119 ? 6.43 -3.555 -7.328 1 91.44 119 SER A C 1
ATOM 926 O O . SER A 1 119 ? 6.996 -2.812 -6.523 1 91.44 119 SER A O 1
ATOM 928 N N . ASN A 1 120 ? 5.715 -3.133 -8.32 1 90.75 120 ASN A N 1
ATOM 929 C CA . ASN A 1 120 ? 5.523 -1.698 -8.492 1 90.75 120 ASN A CA 1
ATOM 930 C C . ASN A 1 120 ? 4.738 -1.093 -7.332 1 90.75 120 ASN A C 1
ATOM 932 O O . ASN A 1 120 ? 4.992 0.045 -6.934 1 90.75 120 ASN A O 1
ATOM 936 N N . ALA A 1 121 ? 3.762 -1.844 -6.867 1 95 121 ALA A N 1
ATOM 937 C CA . ALA A 1 121 ? 3.023 -1.376 -5.695 1 95 121 ALA A CA 1
ATOM 938 C C . ALA A 1 121 ? 3.957 -1.152 -4.512 1 95 121 ALA A C 1
ATOM 940 O O . ALA A 1 121 ? 3.832 -0.159 -3.791 1 95 121 ALA A O 1
ATOM 941 N N . VAL A 1 122 ? 4.871 -2.066 -4.301 1 94.5 122 VAL A N 1
ATOM 942 C CA . VAL A 1 122 ? 5.855 -1.944 -3.232 1 94.5 122 VAL A CA 1
ATOM 943 C C . VAL A 1 122 ? 6.715 -0.703 -3.463 1 94.5 122 VAL A C 1
ATOM 945 O O . VAL A 1 122 ? 6.918 0.098 -2.547 1 94.5 122 VAL A O 1
ATOM 948 N N . PHE A 1 123 ? 7.145 -0.544 -4.672 1 90.56 123 PHE A N 1
ATOM 949 C CA . PHE A 1 123 ? 7.961 0.602 -5.051 1 90.56 123 PHE A CA 1
ATOM 950 C C . PHE A 1 123 ? 7.23 1.907 -4.754 1 90.56 123 PHE A C 1
ATOM 952 O O . PHE A 1 123 ? 7.797 2.816 -4.145 1 90.56 123 PHE A O 1
ATOM 959 N N . GLU A 1 124 ? 6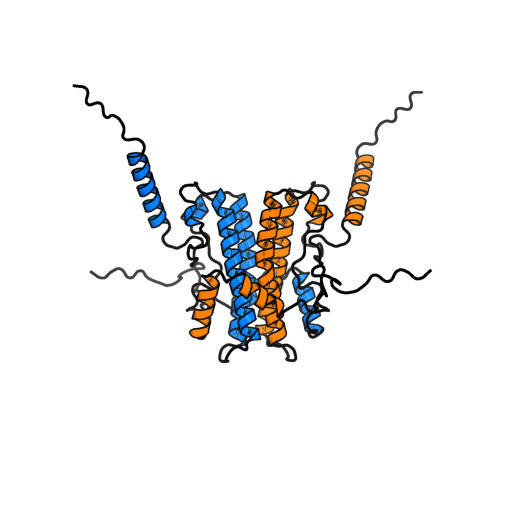.027 1.992 -5.176 1 92.12 124 GLU A N 1
ATOM 960 C CA . GLU A 1 124 ? 5.23 3.199 -4.984 1 92.12 124 GLU A CA 1
ATOM 961 C C . GLU A 1 124 ? 4.996 3.482 -3.504 1 92.12 124 GLU A C 1
ATOM 963 O O . GLU A 1 124 ? 5.035 4.637 -3.074 1 92.12 124 GLU A O 1
ATOM 968 N N . LEU A 1 125 ? 4.742 2.459 -2.742 1 95.19 125 LEU A N 1
ATOM 969 C CA . LEU A 1 125 ? 4.508 2.652 -1.315 1 95.19 125 LEU A CA 1
ATOM 970 C C . LEU A 1 125 ? 5.766 3.178 -0.628 1 95.19 125 LEU A C 1
ATOM 972 O O . LEU A 1 125 ? 5.684 4.039 0.252 1 95.19 125 LEU A O 1
ATOM 976 N N . ASN A 1 126 ? 6.879 2.617 -1.03 1 93.06 126 ASN A N 1
ATOM 977 C CA . ASN A 1 126 ? 8.133 3.16 -0.521 1 93.06 126 ASN A CA 1
ATOM 978 C C . ASN A 1 126 ? 8.266 4.652 -0.824 1 93.06 126 ASN A C 1
ATOM 980 O O . ASN A 1 126 ? 8.68 5.43 0.036 1 93.06 126 ASN A O 1
ATOM 984 N N . ASN A 1 127 ? 7.906 5.039 -1.979 1 90.88 127 ASN A N 1
ATOM 985 C CA . ASN A 1 127 ? 8.016 6.438 -2.379 1 90.88 127 ASN A CA 1
ATOM 986 C C . ASN A 1 127 ? 7.039 7.32 -1.604 1 90.88 127 ASN A C 1
ATOM 988 O O . ASN A 1 127 ? 7.367 8.453 -1.25 1 90.88 127 ASN A O 1
ATOM 992 N N . VAL A 1 128 ? 5.859 6.816 -1.402 1 93.75 128 VAL A N 1
ATOM 993 C CA . VAL A 1 128 ? 4.879 7.57 -0.627 1 93.75 128 VAL A CA 1
ATOM 994 C C . VAL A 1 128 ? 5.406 7.801 0.788 1 93.75 128 VAL A C 1
ATOM 996 O O . VAL A 1 128 ? 5.285 8.898 1.332 1 93.75 128 VAL A O 1
ATOM 999 N N . ARG A 1 129 ? 5.961 6.797 1.371 1 94.19 129 ARG A N 1
ATOM 1000 C CA . ARG A 1 129 ? 6.535 6.922 2.707 1 94.19 129 ARG A CA 1
ATOM 1001 C C . ARG A 1 129 ? 7.625 7.988 2.736 1 94.19 129 ARG A C 1
ATOM 1003 O O . ARG A 1 129 ? 7.66 8.82 3.641 1 94.19 129 ARG A O 1
ATOM 1010 N N . LYS A 1 130 ? 8.445 7.996 1.742 1 91.25 130 LYS A N 1
ATOM 1011 C CA . LYS A 1 130 ? 9.492 9.008 1.643 1 91.25 130 LYS A CA 1
ATOM 1012 C C . LYS A 1 130 ? 8.898 10.406 1.534 1 91.25 130 LYS A C 1
ATOM 1014 O O . LYS A 1 130 ? 9.344 11.336 2.211 1 91.25 130 LYS A O 1
ATOM 1019 N N . GLU A 1 131 ? 7.945 10.531 0.756 1 90.31 131 GLU A N 1
ATOM 1020 C CA . GLU A 1 131 ? 7.316 11.828 0.521 1 90.31 131 GLU A CA 1
ATOM 1021 C C . GLU A 1 131 ? 6.648 12.359 1.787 1 90.31 131 GLU A C 1
ATOM 1023 O O . GLU A 1 131 ? 6.617 13.562 2.021 1 90.31 131 GLU A O 1
ATOM 1028 N N . LEU A 1 132 ? 6.105 11.484 2.545 1 92.19 132 LEU A N 1
ATOM 1029 C CA . LEU A 1 132 ? 5.43 11.875 3.777 1 92.19 132 LEU A CA 1
ATOM 1030 C C . LEU A 1 132 ? 6.43 12.359 4.816 1 92.19 132 LEU A C 1
ATOM 1032 O O . LEU A 1 132 ? 6.105 13.219 5.641 1 92.19 132 LEU A O 1
ATOM 1036 N N . ILE A 1 133 ? 7.613 11.867 4.719 1 92 133 ILE A N 1
ATOM 1037 C CA . ILE A 1 133 ? 8.641 12.156 5.715 1 92 133 ILE A CA 1
ATOM 1038 C C . ILE A 1 133 ? 9.406 13.414 5.312 1 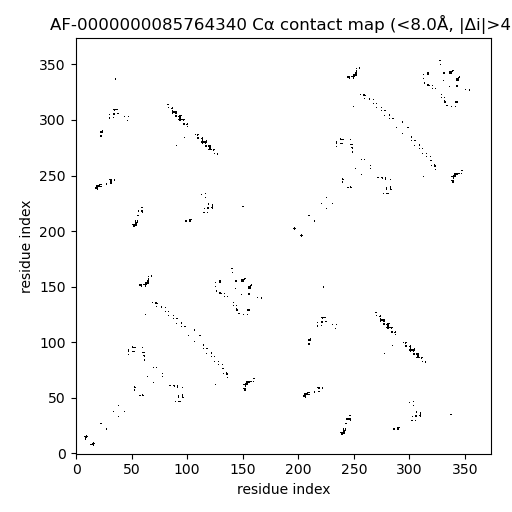92 133 ILE A C 1
ATOM 1040 O O . ILE A 1 133 ? 9.867 14.172 6.172 1 92 133 ILE A O 1
ATOM 1044 N N . LYS A 1 134 ? 9.453 13.727 4.105 1 89.12 134 LYS A N 1
ATOM 1045 C CA . LYS A 1 134 ? 10.281 14.773 3.512 1 89.12 134 LYS A CA 1
ATOM 1046 C C . LYS A 1 134 ? 10 16.125 4.16 1 89.12 134 LYS A C 1
ATOM 1048 O O . LYS A 1 134 ? 10.93 16.859 4.508 1 89.12 134 LYS A O 1
ATOM 1053 N N . PRO A 1 135 ? 8.742 16.469 4.406 1 88.62 135 PRO A N 1
ATOM 1054 C CA . PRO A 1 135 ? 8.461 17.797 4.969 1 88.62 135 PRO A CA 1
ATOM 1055 C C . PRO A 1 135 ? 9.016 17.969 6.387 1 88.62 135 PRO A C 1
ATOM 1057 O O . PRO A 1 135 ? 9.164 19.094 6.867 1 88.62 135 PRO A O 1
ATOM 1060 N N . ASP A 1 136 ? 9.234 16.922 7.043 1 89.69 136 ASP A N 1
ATOM 1061 C CA . ASP A 1 136 ? 9.727 16.984 8.414 1 89.69 136 ASP A CA 1
ATOM 1062 C C . ASP A 1 136 ? 11.234 17.203 8.445 1 89.69 136 ASP A C 1
ATOM 1064 O O . ASP A 1 136 ? 11.805 17.484 9.508 1 89.69 136 ASP A O 1
ATOM 1068 N N . LEU A 1 137 ? 11.875 17.109 7.316 1 85.75 137 LEU A N 1
ATOM 1069 C CA . LEU A 1 137 ? 13.32 17.266 7.223 1 85.75 137 LEU A CA 1
ATOM 1070 C C . LEU A 1 137 ? 13.695 18.672 6.793 1 85.75 137 LEU A C 1
ATOM 1072 O O . LEU A 1 137 ? 12.922 19.344 6.094 1 85.75 137 LEU A O 1
ATOM 1076 N N . HIS A 1 138 ? 14.875 19.062 7.301 1 82.12 138 HIS A N 1
ATOM 1077 C CA . HIS A 1 138 ? 15.391 20.344 6.836 1 82.12 138 HIS A CA 1
ATOM 1078 C C . HIS A 1 138 ? 15.547 20.359 5.32 1 82.12 138 HIS A C 1
ATOM 1080 O O . HIS A 1 138 ? 15.938 19.359 4.723 1 82.12 138 HIS A O 1
ATOM 1086 N N . GLN A 1 139 ? 15.266 21.438 4.711 1 80.06 139 GLN A N 1
ATOM 1087 C CA . GLN A 1 139 ? 15.227 21.594 3.262 1 80.06 139 GLN A CA 1
ATOM 1088 C C . GLN A 1 139 ? 16.547 21.156 2.623 1 80.06 139 GLN A C 1
ATOM 1090 O O . GLN A 1 139 ? 16.547 20.625 1.517 1 80.06 139 GLN A O 1
ATOM 1095 N N . ARG A 1 140 ? 17.578 21.328 3.357 1 77 140 ARG A N 1
ATOM 1096 C CA . ARG A 1 140 ? 18.891 21 2.816 1 77 140 ARG A CA 1
ATOM 1097 C C . ARG A 1 140 ? 19.016 19.5 2.564 1 77 140 ARG A C 1
ATOM 1099 O O . ARG A 1 140 ? 19.844 19.062 1.763 1 77 140 ARG A O 1
ATOM 1106 N N . TYR A 1 141 ? 18.156 18.797 3.227 1 76.75 141 TYR A N 1
ATOM 1107 C CA . TYR A 1 141 ? 18.25 17.344 3.107 1 76.75 141 TYR A CA 1
ATOM 1108 C C . TYR A 1 141 ? 17.172 16.812 2.184 1 76.75 141 TYR A C 1
ATOM 1110 O O . TYR A 1 141 ? 17.016 15.594 2.051 1 76.75 141 TYR A O 1
ATOM 1118 N N . SER A 1 142 ? 16.453 17.641 1.538 1 74.81 142 SER A N 1
ATOM 1119 C CA . SER A 1 142 ? 15.312 17.25 0.705 1 74.81 142 SER A CA 1
ATOM 1120 C C . SER A 1 142 ? 15.75 16.312 -0.42 1 74.81 142 SER A C 1
ATOM 1122 O O . SER A 1 142 ? 14.969 15.461 -0.855 1 74.81 142 SER A O 1
ATOM 1124 N N . HIS A 1 143 ? 16.938 16.438 -0.855 1 73.94 143 HIS A N 1
ATOM 1125 C CA . HIS A 1 143 ? 17.438 15.633 -1.961 1 73.94 143 HIS A CA 1
ATOM 1126 C C . HIS A 1 143 ? 17.562 14.172 -1.561 1 73.94 143 HIS A C 1
ATOM 1128 O O . HIS A 1 143 ? 17.609 13.289 -2.422 1 73.94 143 HIS A O 1
ATOM 1134 N N . LEU A 1 144 ? 17.672 13.953 -0.244 1 71.81 144 LEU A N 1
ATOM 1135 C CA . LEU A 1 144 ? 17.766 12.586 0.254 1 71.81 144 LEU A CA 1
ATOM 1136 C C . LEU A 1 144 ? 16.453 11.844 0.06 1 71.81 144 LEU A C 1
ATOM 1138 O O . LEU A 1 144 ? 16.406 10.617 0.098 1 71.81 144 LEU A O 1
ATOM 1142 N N . CYS A 1 145 ? 15.383 12.562 -0.23 1 70.62 145 CYS A N 1
ATOM 1143 C CA . CYS A 1 145 ? 14.055 11.977 -0.324 1 70.62 145 CYS A CA 1
ATOM 1144 C C . CYS A 1 145 ? 13.633 11.805 -1.779 1 70.62 145 CYS A C 1
ATOM 1146 O O . CYS A 1 145 ? 12.477 11.508 -2.064 1 70.62 145 CYS A O 1
ATOM 1148 N N . LYS A 1 146 ? 14.641 11.945 -2.594 1 69.31 146 LYS A N 1
ATOM 1149 C CA . LYS A 1 146 ? 14.312 11.797 -4.012 1 69.31 146 LYS A CA 1
ATOM 1150 C C . LYS A 1 146 ? 14.016 10.336 -4.359 1 69.31 146 LYS A C 1
ATOM 1152 O O . LYS A 1 146 ? 14.609 9.422 -3.779 1 69.31 146 LYS A O 1
ATOM 1157 N N . GLN A 1 147 ? 13.156 10.172 -5.242 1 63.31 147 GLN A N 1
ATOM 1158 C CA . GLN A 1 147 ? 12.703 8.867 -5.719 1 63.31 147 GLN A CA 1
ATOM 1159 C C . GLN A 1 147 ? 13.867 8.047 -6.262 1 63.31 147 GLN A C 1
ATOM 1161 O O . GLN A 1 147 ? 13.859 6.816 -6.18 1 63.31 147 GLN A O 1
ATOM 1166 N N . SER A 1 148 ? 14.789 8.766 -6.715 1 63.41 148 SER A N 1
ATOM 1167 C CA . SER A 1 148 ? 15.922 8.117 -7.363 1 63.41 148 SER A CA 1
ATOM 1168 C C . SER A 1 148 ? 16.844 7.457 -6.34 1 63.41 148 SER A C 1
ATOM 1170 O O . SER A 1 148 ? 17.672 6.609 -6.691 1 63.41 148 SER A O 1
ATOM 1172 N N . GLN A 1 149 ? 16.562 7.895 -5.172 1 62.06 149 GLN A N 1
ATOM 1173 C CA . GLN A 1 149 ? 17.422 7.281 -4.16 1 62.06 149 GLN A CA 1
ATOM 1174 C C . GLN A 1 149 ? 17.031 5.828 -3.91 1 62.06 149 GLN A C 1
ATOM 1176 O O . GLN A 1 149 ? 15.844 5.531 -3.705 1 62.06 149 GLN A O 1
ATOM 1181 N N . LEU A 1 150 ? 18.031 5.066 -3.996 1 65.62 150 LEU A N 1
ATOM 1182 C CA . LEU A 1 150 ? 17.844 3.627 -3.881 1 65.62 150 LEU A CA 1
ATOM 1183 C C . LEU A 1 150 ? 17.328 3.256 -2.492 1 65.62 150 LEU A C 1
ATOM 1185 O O . LEU A 1 150 ? 17.781 3.812 -1.49 1 65.62 150 LEU A O 1
ATOM 1189 N N . THR A 1 151 ? 16.281 2.512 -2.467 1 75.38 151 THR A N 1
ATOM 1190 C CA . THR A 1 151 ? 15.781 1.923 -1.23 1 75.38 151 THR A CA 1
ATOM 1191 C C . THR A 1 151 ? 16.453 0.577 -0.963 1 75.38 151 THR A C 1
ATOM 1193 O O . THR A 1 151 ? 16.547 -0.262 -1.86 1 75.38 151 THR A O 1
ATOM 1196 N N . THR A 1 152 ? 17.141 0.468 0.149 1 81.25 152 THR A N 1
ATOM 1197 C CA . THR A 1 152 ? 17.688 -0.791 0.646 1 81.25 152 THR A CA 1
ATOM 1198 C C . THR A 1 152 ? 16.875 -1.295 1.838 1 81.25 152 THR A C 1
ATOM 1200 O O . THR A 1 152 ? 15.648 -1.272 1.814 1 81.25 152 THR A O 1
ATOM 1203 N N . GLN A 1 153 ? 17.609 -1.741 2.812 1 86.19 153 GLN A N 1
ATOM 1204 C CA . GLN A 1 153 ? 16.906 -2.08 4.055 1 86.19 153 GLN A CA 1
ATOM 1205 C C . GLN A 1 153 ? 16.453 -0.823 4.789 1 86.19 153 GLN A C 1
ATOM 1207 O O . GLN A 1 153 ? 15.641 -0.897 5.707 1 86.19 153 GLN A O 1
ATOM 1212 N N . TRP A 1 154 ? 17 0.269 4.387 1 87.25 154 TRP A N 1
ATOM 1213 C CA . TRP A 1 154 ? 16.625 1.564 4.949 1 87.25 154 TRP A CA 1
ATOM 1214 C C . TRP A 1 154 ? 15.977 2.453 3.895 1 87.25 154 TRP A C 1
ATOM 1216 O O . TRP A 1 154 ? 16.516 2.621 2.797 1 87.25 154 TRP A O 1
ATOM 1226 N N . LEU A 1 155 ? 14.852 3.051 4.547 1 86.56 155 LEU A N 1
ATOM 1227 C CA . LEU A 1 155 ? 14.312 4.113 3.711 1 86.56 155 LEU A CA 1
ATOM 1228 C C . LEU A 1 155 ? 15.289 5.277 3.609 1 86.56 155 LEU A C 1
ATOM 1230 O O . LEU A 1 155 ? 15.859 5.707 4.617 1 86.56 155 LEU A O 1
ATOM 1234 N N . PHE A 1 156 ? 15.766 5.672 2.498 1 85.12 156 PHE A N 1
ATOM 1235 C CA . PHE A 1 156 ? 16.672 6.781 2.201 1 85.12 156 PHE A CA 1
ATOM 1236 C C . PHE A 1 156 ? 18.109 6.297 2.127 1 85.12 156 PHE A C 1
ATOM 1238 O O . PHE A 1 156 ? 19.047 7.105 2.16 1 85.12 156 PHE A O 1
ATOM 1245 N N . GLY A 1 157 ? 18.281 5.035 2.227 1 81.38 157 GLY A N 1
ATOM 1246 C CA . GLY A 1 157 ? 19.594 4.473 1.93 1 81.38 157 GLY A CA 1
ATOM 1247 C C . GLY A 1 157 ? 20.438 4.258 3.168 1 81.38 157 GLY A C 1
ATOM 1248 O O . GLY A 1 157 ? 20.031 4.617 4.273 1 81.38 157 GLY A O 1
ATOM 1249 N N . ASP A 1 158 ? 21.609 3.604 2.939 1 76.75 158 ASP A N 1
ATOM 1250 C CA . ASP A 1 158 ? 22.516 3.158 3.99 1 76.75 158 ASP A CA 1
ATOM 1251 C C . ASP A 1 158 ? 23.516 4.254 4.355 1 76.75 158 ASP A C 1
ATOM 1253 O O . ASP A 1 158 ? 23.984 4.32 5.496 1 76.75 158 ASP A O 1
ATOM 1257 N N . ASP A 1 159 ? 23.891 5.078 3.52 1 76.5 159 ASP A N 1
ATOM 1258 C CA . ASP A 1 159 ? 25.047 5.961 3.713 1 76.5 159 ASP A CA 1
ATOM 1259 C C . ASP A 1 159 ? 24.594 7.387 4.016 1 76.5 159 ASP A C 1
ATOM 1261 O O . ASP A 1 159 ? 25.219 8.352 3.574 1 76.5 159 ASP A O 1
ATOM 1265 N N . LEU A 1 160 ? 23.609 7.477 4.805 1 76.88 160 LEU A N 1
ATOM 1266 C CA . LEU A 1 160 ? 23.031 8.797 5.059 1 76.88 160 LEU A CA 1
ATOM 1267 C C . LEU A 1 160 ? 24 9.656 5.859 1 76.88 160 LEU A C 1
ATOM 1269 O O . LEU A 1 160 ? 24.188 10.836 5.551 1 76.88 160 LEU A O 1
ATOM 1273 N N . PRO A 1 161 ? 24.641 9.07 6.91 1 72.56 161 PRO A N 1
ATOM 1274 C CA . PRO A 1 161 ? 25.578 9.93 7.629 1 72.56 161 PRO A CA 1
ATOM 1275 C C . PRO A 1 161 ? 26.625 10.555 6.711 1 72.56 161 PRO A C 1
ATOM 1277 O O . PRO A 1 161 ? 26.953 11.734 6.855 1 72.56 161 PRO A O 1
ATOM 1280 N N . LYS A 1 162 ? 27.094 9.742 5.859 1 77.62 162 LYS A N 1
ATOM 1281 C CA . LYS A 1 162 ? 28.078 10.25 4.914 1 77.62 162 LYS A CA 1
ATOM 1282 C C . LYS A 1 162 ? 27.484 11.32 4.008 1 77.62 162 LYS A C 1
ATOM 1284 O O . LYS A 1 162 ? 28.094 12.367 3.781 1 77.62 162 LYS A O 1
ATOM 1289 N N . LYS A 1 163 ? 26.312 11.094 3.57 1 76.75 163 LYS A N 1
ATOM 1290 C CA . LYS A 1 163 ? 25.641 12.023 2.666 1 76.75 163 LYS A CA 1
ATOM 1291 C C . LYS A 1 163 ? 25.297 13.328 3.379 1 76.75 163 LYS A C 1
ATOM 1293 O O . LYS A 1 163 ? 25.438 14.414 2.811 1 76.75 163 LYS A O 1
ATOM 1298 N N . VAL A 1 164 ? 24.891 13.18 4.543 1 78.44 164 VAL A N 1
ATOM 1299 C CA . VAL A 1 164 ? 24.562 14.352 5.34 1 78.44 164 VAL A CA 1
ATOM 1300 C C . VAL A 1 164 ? 25.812 15.203 5.559 1 78.44 164 VAL A C 1
ATOM 1302 O O . VAL A 1 164 ? 25.766 16.422 5.422 1 78.44 164 VAL A O 1
ATOM 1305 N N . LYS A 1 165 ? 26.812 14.547 5.922 1 79.44 165 LYS A N 1
ATOM 1306 C CA . LYS A 1 165 ? 28.078 15.25 6.117 1 79.44 165 LYS A CA 1
ATOM 1307 C C . LYS A 1 165 ? 28.5 15.977 4.844 1 79.44 165 LYS A C 1
ATOM 1309 O O . LYS A 1 165 ? 28.938 17.125 4.895 1 79.44 165 LYS A O 1
ATOM 1314 N N . GLU A 1 166 ? 28.344 15.305 3.805 1 78.5 166 GLU A N 1
ATOM 1315 C CA . GLU A 1 166 ? 28.688 15.898 2.518 1 78.5 166 GLU A CA 1
ATOM 1316 C C . GLU A 1 166 ? 27.828 17.109 2.211 1 78.5 166 GLU A C 1
ATOM 1318 O O . GLU A 1 166 ? 28.312 18.141 1.741 1 78.5 166 GLU A O 1
ATOM 1323 N N . ILE A 1 167 ? 26.578 16.984 2.504 1 74.25 167 ILE A N 1
ATOM 1324 C CA . ILE A 1 167 ? 25.641 18.094 2.279 1 74.25 167 ILE A CA 1
ATOM 1325 C C . ILE A 1 167 ? 26 19.266 3.189 1 74.25 167 ILE A C 1
ATOM 1327 O O . ILE A 1 167 ? 26.016 20.406 2.748 1 74.25 167 ILE A O 1
ATOM 1331 N N . ASP A 1 168 ? 26.219 18.922 4.367 1 77.31 168 ASP A N 1
ATOM 1332 C CA . ASP A 1 168 ? 26.578 19.953 5.32 1 77.31 168 ASP A CA 1
ATOM 1333 C C . ASP A 1 168 ? 27.859 20.672 4.906 1 77.31 168 ASP A C 1
ATOM 1335 O O . ASP A 1 168 ? 27.969 21.891 4.996 1 77.31 168 ASP A O 1
ATOM 1339 N N . GLU A 1 169 ? 28.781 19.875 4.496 1 75.88 169 GLU A N 1
ATOM 1340 C CA . GLU A 1 169 ? 30.047 20.453 4.043 1 75.88 169 GLU A CA 1
ATOM 1341 C C . GLU A 1 169 ? 29.844 21.312 2.801 1 75.88 169 GLU A C 1
ATOM 1343 O O . GLU A 1 169 ? 30.453 22.391 2.684 1 75.88 169 GLU A O 1
ATOM 1348 N N . GLU A 1 170 ? 29.047 20.797 1.916 1 68.69 170 GLU A N 1
ATOM 1349 C CA . GLU A 1 170 ? 28.734 21.578 0.718 1 68.69 170 GLU A CA 1
ATOM 1350 C C . GLU A 1 170 ? 28.031 22.875 1.074 1 68.69 170 GLU A C 1
ATOM 1352 O O . GLU A 1 170 ? 28.312 23.922 0.492 1 68.69 170 GLU A O 1
ATOM 1357 N N . HIS A 1 171 ? 27.141 22.781 1.97 1 69.44 171 HIS A N 1
ATOM 1358 C CA . HIS A 1 171 ? 26.406 23.969 2.41 1 69.44 171 HIS A CA 1
ATOM 1359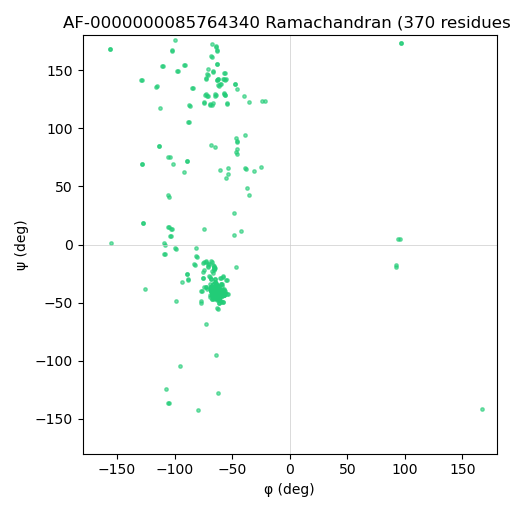 C C . HIS A 1 171 ? 27.344 24.969 3.08 1 69.44 171 HIS A C 1
ATOM 1361 O O . HIS A 1 171 ? 27.219 26.172 2.865 1 69.44 171 HIS A O 1
ATOM 1367 N N . LYS A 1 172 ? 28.109 24.484 3.875 1 68.69 172 LYS A N 1
ATOM 1368 C CA . LYS A 1 172 ? 29.109 25.344 4.492 1 68.69 172 LYS A CA 1
ATOM 1369 C C . LYS A 1 172 ? 30.016 25.984 3.438 1 68.69 172 LYS A C 1
ATOM 1371 O O . LYS A 1 172 ? 30.328 27.172 3.525 1 68.69 172 LYS A O 1
ATOM 1376 N N . ALA A 1 173 ? 30.344 25.266 2.479 1 62 173 ALA A N 1
ATOM 1377 C CA . ALA A 1 173 ? 31.203 25.75 1.401 1 62 173 ALA A CA 1
ATOM 1378 C C . ALA A 1 173 ? 30.484 26.828 0.586 1 62 173 ALA A C 1
ATOM 1380 O O . ALA A 1 173 ? 31.078 27.844 0.231 1 62 173 ALA A O 1
ATOM 1381 N N . VAL A 1 174 ? 29.219 26.562 0.323 1 60.59 174 VAL A N 1
ATOM 1382 C CA . VAL A 1 174 ? 28.422 27.516 -0.445 1 60.59 174 VAL A CA 1
ATOM 1383 C C . VAL A 1 174 ? 28.203 28.797 0.37 1 60.59 174 VAL A C 1
ATOM 1385 O O . VAL A 1 174 ? 28.266 29.891 -0.169 1 60.59 174 VAL A O 1
ATOM 1388 N N . ALA A 1 175 ? 27.891 28.547 1.594 1 58.62 175 ALA A N 1
ATOM 1389 C CA . ALA A 1 175 ? 27.719 29.703 2.477 1 58.62 175 ALA A CA 1
ATOM 1390 C C . ALA A 1 175 ? 28.984 30.547 2.514 1 58.62 175 ALA A C 1
ATOM 1392 O O . ALA A 1 175 ? 28.922 31.781 2.518 1 58.62 175 ALA A O 1
ATOM 1393 N N . VAL A 1 176 ? 30.062 29.859 2.527 1 57.19 176 VAL A N 1
ATOM 1394 C CA . VAL A 1 176 ? 31.344 30.547 2.518 1 57.19 176 VAL A CA 1
ATOM 1395 C C . VAL A 1 176 ? 31.547 31.25 1.174 1 57.19 176 VAL A C 1
ATOM 1397 O O . VAL A 1 176 ? 32.062 32.375 1.119 1 57.19 176 VAL A O 1
ATOM 1400 N N . MET A 1 177 ? 31.094 30.609 0.214 1 57.78 177 MET A N 1
ATOM 1401 C CA . MET A 1 177 ? 31.234 31.203 -1.112 1 57.78 177 MET A CA 1
ATOM 1402 C C . MET A 1 177 ? 30.281 32.406 -1.285 1 57.78 177 MET A C 1
ATOM 1404 O O . MET A 1 177 ? 30.625 33.375 -1.954 1 57.78 177 MET A O 1
ATOM 1408 N N . LYS A 1 178 ? 29.109 32.312 -0.754 1 57.28 178 LYS A N 1
ATOM 1409 C CA . LYS A 1 178 ? 28.125 33.375 -0.903 1 57.28 178 LYS A CA 1
ATOM 1410 C C . LYS A 1 178 ? 28.438 34.531 0.025 1 57.28 178 LYS A C 1
ATOM 1412 O O . LYS A 1 178 ? 28.172 35.688 -0.316 1 57.28 178 LYS A O 1
ATOM 1417 N N . ASN A 1 179 ? 28.734 34.469 1.391 1 47.72 179 ASN A N 1
ATOM 1418 C CA . ASN A 1 179 ? 29.109 35.594 2.25 1 47.72 179 ASN A CA 1
ATOM 1419 C C . ASN A 1 179 ? 30.609 35.562 2.58 1 47.72 179 ASN A C 1
ATOM 1421 O O . ASN A 1 179 ? 31.016 34.969 3.584 1 47.72 179 ASN A O 1
ATOM 1425 N N . PRO A 1 180 ? 31.5 35.938 1.608 1 49.19 180 PRO A N 1
ATOM 1426 C CA . PRO A 1 180 ? 32.906 36.188 1.965 1 49.19 180 PRO A CA 1
ATOM 1427 C C . PRO A 1 180 ? 33.062 37.188 3.092 1 49.19 180 PRO A C 1
ATOM 1429 O O . PRO A 1 180 ? 32.625 38.344 2.973 1 49.19 180 PRO A O 1
ATOM 1432 N N . THR A 1 181 ? 32.688 37.219 4.258 1 41.66 181 THR A N 1
ATOM 1433 C CA . THR A 1 181 ? 33.125 38.219 5.227 1 41.66 181 THR A CA 1
ATOM 1434 C C . THR A 1 181 ? 34.438 38.875 4.812 1 41.66 181 THR A C 1
ATOM 1436 O O . THR A 1 181 ? 35.375 38.156 4.363 1 41.66 181 THR A O 1
ATOM 1439 N N . ASN A 1 182 ? 34.406 40.344 4.703 1 42.19 182 ASN A N 1
ATOM 1440 C CA . ASN A 1 182 ? 35.219 41.531 4.918 1 42.19 182 ASN A CA 1
ATOM 1441 C C . ASN A 1 182 ? 36.125 41.375 6.141 1 42.19 182 ASN A C 1
ATOM 1443 O O . ASN A 1 182 ? 35.688 41.625 7.27 1 42.19 182 ASN A O 1
ATOM 1447 N N . LYS A 1 183 ? 36.781 40.344 6.438 1 39.56 183 LYS A N 1
ATOM 1448 C CA . LYS A 1 183 ? 37.969 40.562 7.27 1 39.56 183 LYS A CA 1
ATOM 1449 C C . LYS A 1 183 ? 38.688 41.844 6.844 1 39.56 183 LYS A C 1
ATOM 1451 O O . LYS A 1 183 ? 39.344 41.875 5.797 1 39.56 183 LYS A O 1
ATOM 1456 N N . ILE A 1 184 ? 38.031 43 7.031 1 39.38 184 ILE A N 1
ATOM 1457 C CA . ILE A 1 184 ? 38.781 44.25 7.168 1 39.38 184 ILE A CA 1
ATOM 1458 C C . ILE A 1 184 ? 39.938 44.031 8.117 1 39.38 184 ILE A C 1
ATOM 1460 O O . ILE A 1 184 ? 39.75 43.656 9.273 1 39.38 184 ILE A O 1
ATOM 1464 N N . TYR A 1 185 ? 41.062 43.625 7.645 1 37.78 185 TYR A N 1
ATOM 1465 C CA . TYR A 1 185 ? 42.375 43.938 8.203 1 37.78 185 TYR A CA 1
ATOM 1466 C C . TYR A 1 185 ? 42.469 45.438 8.531 1 37.78 185 TYR A C 1
ATOM 1468 O O . TYR A 1 185 ? 42.312 46.281 7.652 1 37.78 185 TYR A O 1
ATOM 1476 N N . LEU A 1 186 ? 41.906 45.938 9.625 1 34.47 186 LEU A N 1
ATOM 1477 C CA . LEU A 1 186 ? 42.375 47.156 10.266 1 34.47 186 LEU A CA 1
ATOM 1478 C C . LEU A 1 186 ? 43.875 47.156 10.414 1 34.47 186 LEU A C 1
ATOM 1480 O O . LEU A 1 186 ? 44.438 46.25 11.047 1 34.47 186 LEU A O 1
ATOM 1484 N N . SER A 1 187 ? 44.594 47.75 9.336 1 27.14 187 SER A N 1
ATOM 1485 C CA . SER A 1 187 ? 45.719 48.656 9.57 1 27.14 187 SER A CA 1
ATOM 1486 C C . SER A 1 187 ? 45.25 49.906 10.297 1 27.14 187 SER A C 1
ATOM 1488 O O . SER A 1 187 ? 44.125 50.375 10.109 1 27.14 187 SER A O 1
ATOM 1490 N N . MET B 1 1 ? 47.188 -7.617 9.984 1 17.89 1 MET B N 1
ATOM 1491 C CA . MET B 1 1 ? 46.281 -6.773 10.766 1 17.89 1 MET B CA 1
ATOM 1492 C C . MET B 1 1 ? 44.844 -7.086 10.445 1 17.89 1 MET B C 1
ATOM 1494 O O . MET B 1 1 ? 44.406 -6.945 9.297 1 17.89 1 MET B O 1
ATOM 1498 N N . GLU B 1 2 ? 44.219 -7.938 11.062 1 17.42 2 GLU B N 1
ATOM 1499 C CA . GLU B 1 2 ? 43.281 -9.031 10.922 1 17.42 2 GLU B CA 1
ATOM 1500 C C . GLU B 1 2 ? 41.844 -8.547 11.078 1 17.42 2 GLU B C 1
ATOM 1502 O O . GLU B 1 2 ? 41.469 -8.008 12.125 1 17.42 2 GLU B O 1
ATOM 1507 N N . LYS B 1 3 ? 41.625 -7.844 10.289 1 23.28 3 LYS B N 1
ATOM 1508 C CA . LYS B 1 3 ? 40.531 -6.895 10.305 1 23.28 3 LYS B CA 1
ATOM 1509 C C . LYS B 1 3 ? 39.281 -7.52 10.898 1 23.28 3 LYS B C 1
ATOM 1511 O O . LYS B 1 3 ? 38.969 -8.68 10.617 1 23.28 3 LYS B O 1
ATOM 1516 N N . PRO B 1 4 ? 38.812 -6.961 11.711 1 22.12 4 PRO B N 1
ATOM 1517 C CA . PRO B 1 4 ? 38.125 -7.461 12.891 1 22.12 4 PRO B CA 1
ATOM 1518 C C . PRO B 1 4 ? 36.844 -8.219 12.547 1 22.12 4 PRO B C 1
ATOM 1520 O O . PRO B 1 4 ? 36.219 -7.941 11.516 1 22.12 4 PRO B O 1
ATOM 1523 N N . LYS B 1 5 ? 36.656 -9.273 12.984 1 20.05 5 LYS B N 1
ATOM 1524 C CA . LYS B 1 5 ? 35.75 -10.422 12.969 1 20.05 5 LYS B CA 1
ATOM 1525 C C . LYS B 1 5 ? 34.312 -9.984 13.125 1 20.05 5 LYS B C 1
ATOM 1527 O O . LYS B 1 5 ? 33.875 -9.641 14.227 1 20.05 5 LYS B O 1
ATOM 1532 N N . ALA B 1 6 ? 34.094 -9.062 12.812 1 22.84 6 ALA B N 1
ATOM 1533 C CA . ALA B 1 6 ? 32.844 -8.438 13.203 1 22.84 6 ALA B CA 1
ATOM 1534 C C . ALA B 1 6 ? 31.688 -9.453 13.203 1 22.84 6 ALA B C 1
ATOM 1536 O O . ALA B 1 6 ? 31.484 -10.172 12.227 1 22.84 6 ALA B O 1
ATOM 1537 N N . LEU B 1 7 ? 31.281 -10.148 14.312 1 20.94 7 LEU B N 1
ATOM 1538 C CA . LEU B 1 7 ? 30.938 -11.531 14.633 1 20.94 7 LEU B CA 1
ATOM 1539 C C . LEU B 1 7 ? 29.734 -11.992 13.844 1 20.94 7 LEU B C 1
ATOM 1541 O O . LEU B 1 7 ? 29.031 -11.18 13.227 1 20.94 7 LEU B O 1
ATOM 1545 N N . GLY B 1 8 ? 28.5 -12.625 14.547 1 19.67 8 GLY B N 1
ATOM 1546 C CA . GLY B 1 8 ? 27.453 -13.547 14.922 1 19.67 8 GLY B CA 1
ATOM 1547 C C . GLY B 1 8 ? 26.062 -13.055 14.555 1 19.67 8 GLY B C 1
ATOM 1548 O O . GLY B 1 8 ? 25.766 -11.867 14.703 1 19.67 8 GLY B O 1
ATOM 1549 N N . PHE B 1 9 ? 25.234 -13.352 13.922 1 17.38 9 PHE B N 1
ATOM 1550 C CA . PHE B 1 9 ? 24.672 -13.07 12.602 1 17.38 9 PHE B CA 1
ATOM 1551 C C . PHE B 1 9 ? 23.516 -12.094 12.695 1 17.38 9 PHE B C 1
ATOM 1553 O O . PHE B 1 9 ? 23.406 -11.156 11.898 1 17.38 9 PHE B O 1
ATOM 1560 N N . ALA B 1 10 ? 22.562 -12.406 13.656 1 22.56 10 ALA B N 1
ATOM 1561 C CA . ALA B 1 10 ? 21.422 -12.031 14.477 1 22.56 10 ALA B CA 1
ATOM 1562 C C . ALA B 1 10 ? 21.797 -10.914 15.453 1 22.56 10 ALA B C 1
ATOM 1564 O O . ALA B 1 10 ? 20.953 -10.062 15.781 1 22.56 10 ALA B O 1
ATOM 1565 N N . ALA B 1 11 ? 22.062 -11.578 16.453 1 27.44 11 ALA B N 1
ATOM 1566 C CA . ALA B 1 11 ? 22.25 -12.797 17.25 1 27.44 11 ALA B CA 1
ATOM 1567 C C . ALA B 1 11 ? 20.969 -13.141 18.016 1 27.44 11 ALA B C 1
ATOM 1569 O O . ALA B 1 11 ? 20.719 -14.312 18.312 1 27.44 11 ALA B O 1
ATOM 1570 N N . ARG B 1 12 ? 20.172 -12.312 18.438 1 23.14 12 ARG B N 1
ATOM 1571 C CA . ARG B 1 12 ? 19.141 -12.062 19.438 1 23.14 12 ARG B CA 1
ATOM 1572 C C . ARG B 1 12 ? 17.766 -12.039 18.797 1 23.14 12 ARG B C 1
ATOM 1574 O O . ARG B 1 12 ? 17.594 -11.547 17.672 1 23.14 12 ARG B O 1
ATOM 1581 N N . PHE B 1 13 ? 16.25 -11.336 18.422 1 24.97 13 PHE B N 1
ATOM 1582 C CA . PHE B 1 13 ? 14.93 -10.82 18.109 1 24.97 13 PHE B CA 1
ATOM 1583 C C . PHE B 1 13 ? 15.023 -9.516 17.328 1 24.97 13 PHE B C 1
ATOM 1585 O O . PHE B 1 13 ? 14.008 -8.938 16.922 1 24.97 13 PHE B O 1
ATOM 1592 N N . ALA B 1 14 ? 16.094 -9.188 17.109 1 29.97 14 ALA B N 1
ATOM 1593 C CA . ALA B 1 14 ? 17.344 -8.898 16.406 1 29.97 14 ALA B CA 1
ATOM 1594 C C . ALA B 1 14 ? 17.766 -10.078 15.531 1 29.97 14 ALA B C 1
ATOM 1596 O O . ALA B 1 14 ? 18.797 -10.023 14.867 1 29.97 14 ALA B O 1
ATOM 1597 N N . THR B 1 15 ? 16.609 -11.164 15.492 1 33.91 15 THR B N 1
ATOM 1598 C CA . THR B 1 15 ? 16.188 -12.555 15.578 1 33.91 15 THR B CA 1
ATOM 1599 C C . THR B 1 15 ? 16.797 -13.375 14.438 1 33.91 15 THR B C 1
ATOM 1601 O O . THR B 1 15 ? 17.078 -12.844 13.367 1 33.91 15 THR B O 1
ATOM 1604 N N . PRO B 1 16 ? 16.734 -14.773 14.398 1 34.19 16 PRO B N 1
ATOM 1605 C CA . PRO B 1 16 ? 17.422 -15.555 13.359 1 34.19 16 PRO B CA 1
ATOM 1606 C C . PRO B 1 16 ? 16.859 -15.297 11.961 1 34.19 16 PRO B C 1
ATOM 1608 O O . PRO B 1 16 ? 15.641 -15.359 11.766 1 34.19 16 PRO B O 1
ATOM 1611 N N . GLU B 1 17 ? 17.266 -14.312 11.305 1 40.44 17 GLU B N 1
ATOM 1612 C CA . GLU B 1 17 ? 16.922 -13.773 9.992 1 40.44 17 GLU B CA 1
ATOM 1613 C C . GLU B 1 17 ? 16.5 -14.883 9.031 1 40.44 17 GLU B C 1
ATOM 1615 O O . GLU B 1 17 ? 17.312 -15.719 8.641 1 40.44 17 GLU B O 1
ATOM 1620 N N . ASN B 1 18 ? 15.391 -15.594 9.328 1 43.62 18 ASN B N 1
ATOM 1621 C CA . ASN B 1 18 ? 14.922 -16.766 8.594 1 43.62 18 ASN B CA 1
ATOM 1622 C C . ASN B 1 18 ? 14.773 -16.469 7.102 1 43.62 18 ASN B C 1
ATOM 1624 O O . ASN B 1 18 ? 13.82 -15.805 6.688 1 43.62 18 ASN B O 1
ATOM 1628 N N . THR B 1 19 ? 15.922 -16.219 6.555 1 56.5 19 THR B N 1
ATOM 1629 C CA . THR B 1 19 ? 15.914 -16.141 5.098 1 56.5 19 THR B CA 1
ATOM 1630 C C . THR B 1 19 ? 15.312 -17.391 4.488 1 56.5 19 THR B C 1
ATOM 1632 O O . THR B 1 19 ? 15.492 -18.5 5.02 1 56.5 19 THR B O 1
ATOM 1635 N N . GLY B 1 20 ? 14.297 -17.141 3.756 1 57.59 20 GLY B N 1
ATOM 1636 C CA . GLY B 1 20 ? 13.625 -18.219 3.068 1 57.59 20 GLY B CA 1
ATOM 1637 C C . GLY B 1 20 ? 14.477 -18.844 1.977 1 57.59 20 GLY B C 1
ATOM 1638 O O . GLY B 1 20 ? 15.648 -18.5 1.817 1 57.59 20 GLY B O 1
ATOM 1639 N N . GLU B 1 21 ? 14.078 -19.875 1.401 1 64.88 21 GLU B N 1
ATOM 1640 C CA . GLU B 1 21 ? 14.727 -20.594 0.31 1 64.88 21 GLU B CA 1
ATOM 1641 C C . GLU B 1 21 ? 14.977 -19.688 -0.885 1 64.88 21 GLU B C 1
ATOM 1643 O O . GLU B 1 21 ? 14.172 -18.797 -1.171 1 64.88 21 GLU B O 1
ATOM 1648 N N . PRO B 1 22 ? 16.125 -19.875 -1.537 1 66.06 22 PRO B N 1
ATOM 1649 C CA . PRO B 1 22 ? 16.469 -19.062 -2.709 1 66.06 22 PRO B CA 1
ATOM 1650 C C . PRO B 1 22 ? 15.477 -19.25 -3.859 1 66.06 22 PRO B C 1
ATOM 1652 O O . PRO B 1 22 ? 14.852 -20.312 -3.973 1 66.06 22 PRO B O 1
ATOM 1655 N N . ILE B 1 23 ? 15.188 -18.172 -4.566 1 70.56 23 ILE B N 1
ATOM 1656 C CA . ILE B 1 23 ? 14.469 -18.203 -5.832 1 70.56 23 ILE B CA 1
ATOM 1657 C C . ILE B 1 23 ? 15.445 -18.031 -6.988 1 70.56 23 ILE B C 1
ATOM 1659 O O . ILE B 1 23 ? 16.641 -17.75 -6.773 1 70.56 23 ILE B O 1
ATOM 1663 N N . SER B 1 24 ? 14.977 -18.297 -8.18 1 76.88 24 SER B N 1
ATOM 1664 C CA . SER B 1 24 ? 15.859 -18.234 -9.336 1 76.88 24 SER B CA 1
ATOM 1665 C C . SER B 1 24 ? 16.5 -16.844 -9.469 1 76.88 24 SER B C 1
ATOM 1667 O O . SER B 1 24 ? 15.867 -15.836 -9.148 1 76.88 24 SER B O 1
ATOM 1669 N N . ASP B 1 25 ? 17.688 -16.844 -9.961 1 75.75 25 ASP B N 1
ATOM 1670 C CA . ASP B 1 25 ? 18.453 -15.617 -10.102 1 75.75 25 ASP B CA 1
ATOM 1671 C C . ASP B 1 25 ? 17.75 -14.648 -11.062 1 75.75 25 ASP B C 1
ATOM 1673 O O . ASP B 1 25 ? 17.797 -13.43 -10.867 1 75.75 25 ASP B O 1
ATOM 1677 N N . GLN B 1 26 ? 17.172 -15.227 -12.016 1 72.25 26 GLN B N 1
ATOM 1678 C CA . GLN B 1 26 ? 16.5 -14.383 -13 1 72.25 26 GLN B CA 1
ATOM 1679 C C . GLN B 1 26 ? 15.312 -13.648 -12.375 1 72.25 26 GLN B C 1
ATOM 1681 O O . GLN B 1 26 ? 15.109 -12.461 -12.625 1 72.25 26 GLN B O 1
ATOM 1686 N N . LEU B 1 27 ? 14.625 -14.375 -11.57 1 77.75 27 LEU B N 1
ATOM 1687 C CA . LEU B 1 27 ? 13.484 -13.766 -10.898 1 77.75 27 LEU B CA 1
ATOM 1688 C C . LEU B 1 27 ? 13.938 -12.719 -9.883 1 77.75 27 LEU B C 1
ATOM 1690 O O . LEU B 1 27 ? 13.344 -11.641 -9.789 1 77.75 27 LEU B O 1
ATOM 1694 N N . VAL B 1 28 ? 15.039 -13.023 -9.25 1 78.62 28 VAL B N 1
ATOM 1695 C CA . VAL B 1 28 ? 15.586 -12.094 -8.273 1 78.62 28 VAL B CA 1
ATOM 1696 C C . VAL B 1 28 ? 15.992 -10.789 -8.961 1 78.62 28 VAL B C 1
ATOM 1698 O O . VAL B 1 28 ? 15.641 -9.703 -8.508 1 78.62 28 VAL B O 1
ATOM 1701 N N . SER B 1 29 ? 16.609 -10.992 -10.047 1 77.56 29 SER B N 1
ATOM 1702 C CA . SER B 1 29 ? 17.094 -9.82 -10.781 1 77.56 29 SER B CA 1
ATOM 1703 C C . SER B 1 29 ? 15.922 -8.984 -11.297 1 77.56 29 SER B C 1
ATOM 1705 O O . SER B 1 29 ? 15.977 -7.754 -11.266 1 77.56 29 SER B O 1
ATOM 1707 N N . SER B 1 30 ? 14.922 -9.617 -11.734 1 78.25 30 SER B N 1
ATOM 1708 C CA . SER B 1 30 ? 13.75 -8.914 -12.25 1 78.25 30 SER B CA 1
ATOM 1709 C C . SER B 1 30 ? 13.031 -8.156 -11.141 1 78.25 30 SER B C 1
ATOM 1711 O O . SER B 1 30 ? 12.68 -6.988 -11.305 1 78.25 30 SER B O 1
ATOM 1713 N N . ILE B 1 31 ? 12.891 -8.82 -10.062 1 82.19 31 ILE B N 1
ATOM 1714 C CA . ILE B 1 31 ? 12.195 -8.219 -8.93 1 82.19 31 ILE B CA 1
ATOM 1715 C C . ILE B 1 31 ? 13 -7.039 -8.391 1 82.19 31 ILE B C 1
ATOM 1717 O O . ILE B 1 31 ? 12.453 -5.973 -8.109 1 82.19 31 ILE B O 1
ATOM 1721 N N . ASP B 1 32 ? 14.266 -7.246 -8.336 1 79.81 32 ASP B N 1
ATOM 1722 C CA . ASP B 1 32 ? 15.133 -6.168 -7.867 1 79.81 32 ASP B CA 1
ATOM 1723 C C . ASP B 1 32 ? 15.016 -4.941 -8.773 1 79.81 32 ASP B C 1
ATOM 1725 O O . ASP B 1 32 ? 14.953 -3.809 -8.289 1 79.81 32 ASP B O 1
ATOM 1729 N N . TYR B 1 33 ? 15.023 -5.199 -9.969 1 78.25 33 TYR B N 1
ATOM 1730 C CA . TYR B 1 33 ? 14.883 -4.109 -10.93 1 78.25 33 TYR B CA 1
ATOM 1731 C C . TYR B 1 33 ? 13.547 -3.393 -10.75 1 78.25 33 TYR B C 1
ATOM 1733 O O . TYR B 1 33 ? 13.5 -2.16 -10.703 1 78.25 33 TYR B O 1
ATOM 1741 N N . LEU B 1 34 ? 12.492 -4.109 -10.562 1 79.5 34 LEU B N 1
ATOM 1742 C CA . LEU B 1 34 ? 11.148 -3.562 -10.445 1 79.5 34 LEU B CA 1
ATOM 1743 C C . LEU B 1 34 ? 10.992 -2.766 -9.156 1 79.5 34 LEU B C 1
ATOM 1745 O O . LEU B 1 34 ? 10.25 -1.782 -9.117 1 79.5 34 LEU B O 1
ATOM 1749 N N . LEU B 1 35 ? 11.703 -3.141 -8.164 1 81.62 35 LEU B N 1
ATOM 1750 C CA . LEU B 1 35 ? 11.609 -2.486 -6.867 1 81.62 35 LEU B CA 1
ATOM 1751 C C . LEU B 1 35 ? 12.453 -1.219 -6.832 1 81.62 35 LEU B C 1
ATOM 1753 O O . LEU B 1 35 ? 12.266 -0.363 -5.965 1 81.62 35 LEU B O 1
ATOM 1757 N N . SER B 1 36 ? 13.367 -1.159 -7.785 1 78 36 SER B N 1
ATOM 1758 C CA . SER B 1 36 ? 14.328 -0.064 -7.723 1 78 36 SER B CA 1
ATOM 1759 C C . SER B 1 36 ? 14.07 0.964 -8.82 1 78 36 SER B C 1
ATOM 1761 O O . SER B 1 36 ? 14.703 2.021 -8.844 1 78 36 SER B O 1
ATOM 1763 N N . SER B 1 37 ? 13.195 0.578 -9.656 1 73.62 37 SER B N 1
ATOM 1764 C CA . SER B 1 37 ? 12.992 1.454 -10.805 1 73.62 37 SER B CA 1
ATOM 1765 C C . SER B 1 37 ? 11.523 1.795 -10.992 1 73.62 37 SER B C 1
ATOM 1767 O O . SER B 1 37 ? 10.648 0.962 -10.727 1 73.62 37 SER B O 1
ATOM 1769 N N . LYS B 1 38 ? 11.406 3.029 -11.367 1 71 38 LYS B N 1
ATOM 1770 C CA . LYS B 1 38 ? 10.055 3.43 -11.75 1 71 38 LYS B CA 1
ATOM 1771 C C . LYS B 1 38 ? 9.68 2.855 -13.117 1 71 38 LYS B C 1
ATOM 1773 O O . LYS B 1 38 ? 10.414 3.025 -14.086 1 71 38 LYS B O 1
ATOM 1778 N N . LEU B 1 39 ? 8.625 2.117 -13.086 1 74.56 39 LEU B N 1
ATOM 1779 C CA . LEU B 1 39 ? 8.148 1.63 -14.375 1 74.56 39 LEU B CA 1
ATOM 1780 C C . LEU B 1 39 ? 7.504 2.756 -15.172 1 74.56 39 LEU B C 1
ATOM 1782 O O . LEU B 1 39 ? 6.906 3.668 -14.602 1 74.56 39 LEU B O 1
ATOM 1786 N N . GLU B 1 40 ? 7.77 2.645 -16.469 1 77.5 40 GLU B N 1
ATOM 1787 C CA . GLU B 1 40 ? 7.09 3.6 -17.344 1 77.5 40 GLU B CA 1
ATOM 1788 C C . GLU B 1 40 ? 5.574 3.516 -17.188 1 77.5 40 GLU B C 1
ATOM 1790 O O . GLU B 1 40 ? 4.996 2.432 -17.281 1 77.5 40 GLU B O 1
ATOM 1795 N N . GLU B 1 41 ? 5.016 4.676 -16.984 1 82.56 41 GLU B N 1
ATOM 1796 C CA . GLU B 1 41 ? 3.586 4.766 -16.703 1 82.56 41 GLU B CA 1
ATOM 1797 C C . GLU B 1 41 ? 2.77 4.129 -17.828 1 82.56 41 GLU B C 1
ATOM 1799 O O . GLU B 1 41 ? 1.761 3.469 -17.578 1 82.56 41 GLU B O 1
ATOM 1804 N N . LYS B 1 42 ? 3.258 4.359 -19.031 1 82 42 LYS B N 1
ATOM 1805 C CA . LYS B 1 42 ? 2.545 3.801 -20.188 1 82 42 LYS B CA 1
ATOM 1806 C C . LYS B 1 42 ? 2.506 2.277 -20.109 1 82 42 LYS B C 1
ATOM 1808 O O . LYS B 1 42 ? 1.445 1.67 -20.281 1 82 42 LYS B O 1
ATOM 1813 N N . HIS B 1 43 ? 3.592 1.654 -19.828 1 82.19 43 HIS B N 1
ATOM 1814 C CA . HIS B 1 43 ? 3.676 0.2 -19.75 1 82.19 43 HIS B CA 1
ATOM 1815 C C . HIS B 1 43 ? 2.889 -0.341 -18.562 1 82.19 43 HIS B C 1
ATOM 1817 O O . HIS B 1 43 ? 2.246 -1.388 -18.656 1 82.19 43 HIS B O 1
ATOM 1823 N N . LEU B 1 44 ? 2.951 0.375 -17.516 1 87.62 44 LEU B N 1
ATOM 1824 C CA . LEU B 1 44 ? 2.203 -0.019 -16.328 1 87.62 44 LEU B CA 1
ATOM 1825 C C . LEU B 1 44 ? 0.703 -0.014 -16.609 1 87.62 44 LEU B C 1
ATOM 1827 O O . LEU B 1 44 ? 0.008 -0.986 -16.297 1 87.62 44 LEU B O 1
ATOM 1831 N N . THR B 1 45 ? 0.264 1.011 -17.234 1 89.62 45 THR B N 1
ATOM 1832 C CA . THR B 1 45 ? -1.154 1.15 -17.547 1 89.62 45 THR B CA 1
ATOM 1833 C C . THR B 1 45 ? -1.605 0.065 -18.516 1 89.62 45 THR B C 1
ATOM 1835 O O . THR B 1 45 ? -2.662 -0.542 -18.344 1 89.62 45 THR B O 1
ATOM 1838 N N . GLU B 1 46 ? -0.763 -0.174 -19.469 1 86.94 46 GLU B N 1
ATOM 1839 C CA . GLU B 1 46 ? -1.071 -1.213 -20.453 1 86.94 46 GLU B CA 1
ATOM 1840 C C . GLU B 1 46 ? -1.176 -2.582 -19.797 1 86.94 46 GLU B C 1
ATOM 1842 O O . GLU B 1 46 ? -2.061 -3.373 -20.125 1 86.94 46 GLU B O 1
ATOM 1847 N N . THR B 1 47 ? -0.295 -2.84 -18.922 1 89.88 47 THR B N 1
ATOM 1848 C CA . THR B 1 47 ? -0.306 -4.117 -18.219 1 89.88 47 THR B CA 1
ATOM 1849 C C . THR B 1 47 ? -1.547 -4.234 -17.344 1 89.88 47 THR B C 1
ATOM 1851 O O . THR B 1 47 ? -2.209 -5.277 -17.328 1 89.88 47 THR B O 1
ATOM 1854 N N . MET B 1 48 ? -1.874 -3.23 -16.672 1 92.44 48 MET B N 1
ATOM 1855 C CA . MET B 1 48 ? -3.031 -3.24 -15.781 1 92.44 48 MET B CA 1
ATOM 1856 C C . MET B 1 48 ? -4.324 -3.426 -16.562 1 92.44 48 MET B C 1
ATOM 1858 O O . MET B 1 48 ? -5.246 -4.102 -16.109 1 92.44 48 MET B O 1
ATOM 1862 N N . ASP B 1 49 ? -4.332 -2.889 -17.703 1 89.88 49 ASP B N 1
ATOM 1863 C CA . ASP B 1 49 ? -5.523 -2.957 -18.547 1 89.88 49 ASP B CA 1
ATOM 1864 C C . ASP B 1 49 ? -5.816 -4.395 -18.969 1 89.88 49 ASP B C 1
ATOM 1866 O O . ASP B 1 49 ? -6.938 -4.715 -19.359 1 89.88 49 ASP B O 1
ATOM 1870 N N . LYS B 1 50 ? -4.855 -5.242 -18.906 1 89.75 50 LYS B N 1
ATOM 1871 C CA . LYS B 1 50 ? -5.027 -6.652 -19.234 1 89.75 50 LYS B CA 1
ATOM 1872 C C . LYS B 1 50 ? -5.855 -7.367 -18.172 1 89.75 50 LYS B C 1
ATOM 1874 O O . LYS B 1 50 ? -6.379 -8.461 -18.422 1 89.75 50 LYS B O 1
ATOM 1879 N N . TYR B 1 51 ? -5.938 -6.742 -16.984 1 92 51 TYR B N 1
ATOM 1880 C CA . TYR B 1 51 ? -6.527 -7.449 -15.852 1 92 51 TYR B CA 1
ATOM 1881 C C . TYR B 1 51 ? -7.617 -6.613 -15.188 1 92 51 TYR B C 1
ATOM 1883 O O . TYR B 1 51 ? -7.5 -6.23 -14.023 1 92 51 TYR B O 1
ATOM 1891 N N . PRO B 1 52 ? -8.672 -6.477 -15.914 1 88.69 52 PRO B N 1
ATOM 1892 C CA . PRO B 1 52 ? -9.781 -5.719 -15.336 1 88.69 52 PRO B CA 1
ATOM 1893 C C . PRO B 1 52 ? -10.445 -6.449 -14.164 1 88.69 52 PRO B C 1
ATOM 1895 O O . PRO B 1 52 ? -10.258 -7.656 -14 1 88.69 52 PRO B O 1
ATOM 1898 N N . GLN B 1 53 ? -11.141 -5.727 -13.422 1 89.12 53 GLN B N 1
ATOM 1899 C CA . GLN B 1 53 ? -11.898 -6.285 -12.305 1 89.12 53 GLN B CA 1
ATOM 1900 C C . GLN B 1 53 ? -12.844 -7.391 -12.781 1 89.12 53 GLN B C 1
ATOM 1902 O O . GLN B 1 53 ? -13.625 -7.191 -13.711 1 89.12 53 GLN B O 1
ATOM 1907 N N . PRO B 1 54 ? -12.742 -8.484 -12.125 1 85.19 54 PRO B N 1
ATOM 1908 C CA . PRO B 1 54 ? -13.695 -9.539 -12.469 1 85.19 54 PRO B CA 1
ATOM 1909 C C . PRO B 1 54 ? -15.141 -9.141 -12.188 1 85.19 54 PRO B C 1
ATOM 1911 O O . PRO B 1 54 ? -15.422 -8.469 -11.188 1 85.19 54 PRO B O 1
ATOM 1914 N N . SER B 1 55 ? -16.078 -9.484 -13 1 75.75 55 SER B N 1
ATOM 1915 C CA . SER B 1 55 ? -17.453 -9.031 -12.984 1 75.75 55 SER B CA 1
ATOM 1916 C C . SER B 1 55 ? -18.141 -9.367 -11.656 1 75.75 55 SER B C 1
ATOM 1918 O O . SER B 1 55 ? -18.969 -8.609 -11.172 1 75.75 55 SER B O 1
ATOM 1920 N N . HIS B 1 56 ? -17.859 -10.383 -11.062 1 77.25 56 HIS B N 1
ATOM 1921 C CA . HIS B 1 56 ? -18.594 -10.781 -9.867 1 77.25 56 HIS B CA 1
ATOM 1922 C C . HIS B 1 56 ? -17.766 -10.547 -8.602 1 77.25 56 HIS B C 1
ATOM 1924 O O . HIS B 1 56 ? -18.078 -11.094 -7.543 1 77.25 56 HIS B O 1
ATOM 1930 N N . CYS B 1 57 ? -16.688 -9.766 -8.727 1 81.19 57 CYS B N 1
ATOM 1931 C CA . CYS B 1 57 ? -15.883 -9.398 -7.566 1 81.19 57 CYS B CA 1
ATOM 1932 C C . CYS B 1 57 ? -15.977 -7.906 -7.289 1 81.19 57 CYS B C 1
ATOM 1934 O O . CYS B 1 57 ? -15.023 -7.164 -7.523 1 81.19 57 CYS B O 1
ATOM 1936 N N . ASN B 1 58 ? -16.922 -7.488 -6.621 1 77.12 58 ASN B N 1
ATOM 1937 C CA . ASN B 1 58 ? -17.266 -6.078 -6.48 1 77.12 58 ASN B CA 1
ATOM 1938 C C . ASN B 1 58 ? -16.297 -5.348 -5.555 1 77.12 58 ASN B C 1
ATOM 1940 O O . ASN B 1 58 ? -16.141 -4.133 -5.648 1 77.12 58 ASN B O 1
ATOM 1944 N N . ASN B 1 59 ? -15.703 -6.121 -4.773 1 80.44 59 ASN B N 1
ATOM 1945 C CA . ASN B 1 59 ? -14.867 -5.453 -3.781 1 80.44 59 ASN B CA 1
ATOM 1946 C C . ASN B 1 59 ? -13.398 -5.469 -4.188 1 80.44 59 ASN B C 1
ATOM 1948 O O . ASN B 1 59 ? -12.562 -4.863 -3.516 1 80.44 59 ASN B O 1
ATOM 1952 N N . LEU B 1 60 ? -13.133 -6.113 -5.289 1 88.44 60 LEU B N 1
ATOM 1953 C CA . LEU B 1 60 ? -11.75 -6.168 -5.762 1 88.44 60 LEU B CA 1
ATOM 1954 C C . LEU B 1 60 ? -11.445 -4.988 -6.68 1 88.44 60 LEU B C 1
ATOM 1956 O O . LEU B 1 60 ? -11.305 -5.16 -7.891 1 88.44 60 LEU B O 1
ATOM 1960 N N . LEU B 1 61 ? -11.352 -3.842 -6.066 1 90.88 61 LEU B N 1
ATOM 1961 C CA . LEU B 1 61 ? -11.117 -2.578 -6.758 1 90.88 61 LEU B CA 1
ATOM 1962 C C . LEU B 1 61 ? -10.484 -1.557 -5.824 1 90.88 61 LEU B C 1
ATOM 1964 O O . LEU B 1 61 ? -10.32 -1.82 -4.629 1 90.88 61 LEU B O 1
ATOM 1968 N N . VAL B 1 62 ? -10.047 -0.549 -6.453 1 94.75 62 VAL B N 1
ATOM 1969 C CA . VAL B 1 62 ? -9.617 0.613 -5.684 1 94.75 62 VAL B CA 1
ATOM 1970 C C . VAL B 1 62 ? -10.805 1.535 -5.43 1 94.75 62 VAL B C 1
ATOM 1972 O O . VAL B 1 62 ? -11.266 2.229 -6.34 1 94.75 62 VAL B O 1
ATOM 1975 N N . PRO B 1 63 ? -11.281 1.522 -4.238 1 93 63 PRO B N 1
ATOM 1976 C CA . PRO B 1 63 ? -12.461 2.354 -3.996 1 93 63 PRO B CA 1
ATOM 1977 C C . PRO B 1 63 ? -12.172 3.848 -4.113 1 93 63 PRO B C 1
ATOM 1979 O O . PRO B 1 63 ? -11.07 4.293 -3.762 1 93 63 PRO B O 1
ATOM 1982 N N . LYS B 1 64 ? -13.148 4.566 -4.535 1 91.69 64 LYS B N 1
ATOM 1983 C CA . LYS B 1 64 ? -13.094 6.023 -4.508 1 91.69 64 LYS B CA 1
ATOM 1984 C C . LYS B 1 64 ? -13.664 6.57 -3.203 1 91.69 64 LYS B C 1
ATOM 1986 O O . LYS B 1 64 ? -14.445 5.895 -2.527 1 91.69 64 LYS B O 1
ATOM 1991 N N . VAL B 1 65 ? -13.172 7.734 -2.91 1 90.38 65 VAL B N 1
ATOM 1992 C CA . VAL B 1 65 ? -13.781 8.398 -1.765 1 90.38 65 VAL B CA 1
ATOM 1993 C C . VAL B 1 65 ? -15.188 8.867 -2.133 1 90.38 65 VAL B C 1
ATOM 1995 O O . VAL B 1 65 ? -15.398 9.438 -3.207 1 90.38 65 VAL B O 1
ATOM 1998 N N . ASN B 1 66 ? -16.109 8.492 -1.312 1 87.25 66 ASN B N 1
ATOM 1999 C CA . ASN B 1 66 ? -17.469 8.961 -1.537 1 87.25 66 ASN B CA 1
ATOM 2000 C C . ASN B 1 66 ? -17.516 10.461 -1.808 1 87.25 66 ASN B C 1
ATOM 2002 O O . ASN B 1 66 ? -16.891 11.242 -1.091 1 87.25 66 ASN B O 1
ATOM 2006 N N . PRO B 1 67 ? -18.297 10.891 -2.742 1 86 67 PRO B N 1
ATOM 2007 C CA . PRO B 1 67 ? -18.297 12.297 -3.166 1 86 67 PRO B CA 1
ATOM 2008 C C . PRO B 1 67 ? -18.688 13.25 -2.039 1 86 67 PRO B C 1
ATOM 2010 O O . PRO B 1 67 ? -18.141 14.352 -1.949 1 86 67 PRO B O 1
ATOM 2013 N N . LEU B 1 68 ? -19.578 12.93 -1.217 1 82.75 68 LEU B N 1
ATOM 2014 C CA . LEU B 1 68 ? -20 13.781 -0.109 1 82.75 68 LEU B CA 1
ATOM 2015 C C . LEU B 1 68 ? -18.844 14.031 0.85 1 82.75 68 LEU B C 1
ATOM 2017 O O . LEU B 1 68 ? -18.703 15.133 1.383 1 82.75 68 LEU B O 1
ATOM 2021 N N . VAL B 1 69 ? -18.047 13.047 1.053 1 85.81 69 VAL B N 1
ATOM 2022 C CA . VAL B 1 69 ? -16.891 13.164 1.924 1 85.81 69 VAL B CA 1
ATOM 2023 C C . VAL B 1 69 ? -15.773 13.93 1.204 1 85.81 69 VAL B C 1
ATOM 2025 O O . VAL B 1 69 ? -15.156 14.828 1.78 1 85.81 69 VAL B O 1
ATOM 2028 N N . TRP B 1 70 ? -15.633 13.625 -0.058 1 87.94 70 TRP B N 1
ATOM 2029 C CA . TRP B 1 70 ? -14.547 14.18 -0.858 1 87.94 70 TRP B CA 1
ATOM 2030 C C . TRP B 1 70 ? -14.617 15.703 -0.889 1 87.94 70 TRP B C 1
ATOM 2032 O O . TRP B 1 70 ? -13.586 16.375 -0.838 1 87.94 70 TRP B O 1
ATOM 2042 N N . GLU B 1 71 ? -15.75 16.25 -0.872 1 86.06 71 GLU B N 1
ATOM 2043 C CA . GLU B 1 71 ? -15.953 17.703 -0.958 1 86.06 71 GLU B CA 1
ATOM 2044 C C . GLU B 1 71 ? -15.5 18.391 0.32 1 86.06 71 GLU B C 1
ATOM 2046 O O . GLU B 1 71 ? -15.258 19.609 0.319 1 86.06 71 GLU B O 1
ATOM 2051 N N . ASN B 1 72 ? -15.336 17.672 1.379 1 85.38 72 ASN B N 1
ATOM 2052 C CA . ASN B 1 72 ? -15 18.266 2.67 1 85.38 72 ASN B CA 1
ATOM 2053 C C . ASN B 1 72 ? -13.562 17.953 3.072 1 85.38 72 ASN B C 1
ATOM 2055 O O . ASN B 1 72 ? -13.117 18.344 4.156 1 85.38 72 ASN B O 1
ATOM 2059 N N . VAL B 1 73 ? -12.859 17.25 2.232 1 89.62 73 VAL B N 1
ATOM 2060 C CA . VAL B 1 73 ? -11.484 16.828 2.529 1 89.62 73 VAL B CA 1
ATOM 2061 C C . VAL B 1 73 ? -10.516 17.938 2.145 1 89.62 73 VAL B C 1
ATOM 2063 O O . VAL B 1 73 ? -10.656 18.562 1.088 1 89.62 73 VAL B O 1
ATOM 2066 N N . LEU B 1 74 ? -9.602 18.219 2.986 1 92.62 74 LEU B N 1
ATOM 2067 C CA . LEU B 1 74 ? -8.586 19.234 2.748 1 92.62 74 LEU B CA 1
ATOM 2068 C C . LEU B 1 74 ? -7.711 18.859 1.561 1 92.62 74 LEU B C 1
ATOM 2070 O O . LEU B 1 74 ? -7.535 17.672 1.264 1 92.62 74 LEU B O 1
ATOM 2074 N N . SER B 1 75 ? -7.121 19.859 0.931 1 93.81 75 SER B N 1
ATOM 2075 C CA . SER B 1 75 ? -6.324 19.672 -0.277 1 93.81 75 SER B CA 1
ATOM 2076 C C . SER B 1 75 ? -5.145 18.734 -0.02 1 93.81 75 SER B C 1
ATOM 2078 O O . SER B 1 75 ? -4.844 17.859 -0.838 1 93.81 75 SER B O 1
ATOM 2080 N N . LYS B 1 76 ? -4.488 18.922 1.104 1 92.5 76 LYS B N 1
ATOM 2081 C CA . LYS B 1 76 ? -3.33 18.094 1.435 1 92.5 76 LYS B CA 1
ATOM 2082 C C . LYS B 1 76 ? -3.723 16.625 1.587 1 92.5 76 LYS B C 1
ATOM 2084 O O . LYS B 1 76 ? -3.01 15.742 1.123 1 92.5 76 LYS B O 1
ATOM 2089 N N . THR B 1 77 ? -4.828 16.438 2.215 1 94.44 77 THR B N 1
ATOM 2090 C CA . THR B 1 77 ? -5.332 15.086 2.428 1 94.44 77 THR B CA 1
ATOM 2091 C C . THR B 1 77 ? -5.77 14.461 1.108 1 94.44 77 THR B C 1
ATOM 2093 O O . THR B 1 77 ? -5.535 13.273 0.871 1 94.44 77 THR B O 1
ATOM 2096 N N . ARG B 1 78 ? -6.34 15.266 0.225 1 94.81 78 ARG B N 1
ATOM 2097 C CA . ARG B 1 78 ? -6.73 14.781 -1.096 1 94.81 78 ARG B CA 1
ATOM 2098 C C . ARG B 1 78 ? -5.516 14.312 -1.886 1 94.81 78 ARG B C 1
ATOM 2100 O O . ARG B 1 78 ? -5.543 13.242 -2.5 1 94.81 78 ARG B O 1
ATOM 2107 N N . SER B 1 79 ? -4.547 15.086 -1.823 1 95.31 79 SER B N 1
ATOM 2108 C CA . SER B 1 79 ? -3.314 14.75 -2.531 1 95.31 79 SER B CA 1
ATOM 2109 C C . SER B 1 79 ? -2.725 13.438 -2.025 1 95.31 79 SER B C 1
ATOM 2111 O O . SER B 1 79 ? -2.301 12.594 -2.818 1 95.31 79 SER B O 1
ATOM 2113 N N . LEU B 1 80 ? -2.748 13.281 -0.742 1 94.75 80 LEU B N 1
ATOM 2114 C CA . LEU B 1 80 ? -2.221 12.055 -0.149 1 94.75 80 LEU B CA 1
ATOM 2115 C C . LEU B 1 80 ? -3.082 10.859 -0.524 1 94.75 80 LEU B C 1
ATOM 2117 O O . LEU B 1 80 ? -2.561 9.789 -0.844 1 94.75 80 LEU B O 1
ATOM 2121 N N . ASP B 1 81 ? -4.359 11.023 -0.511 1 96.12 81 ASP B N 1
ATOM 2122 C CA . ASP B 1 81 ? -5.242 9.914 -0.881 1 96.12 81 ASP B CA 1
ATOM 2123 C C . ASP B 1 81 ? -5.008 9.492 -2.328 1 96.12 81 ASP B C 1
ATOM 2125 O O . ASP B 1 81 ? -5.008 8.297 -2.635 1 96.12 81 ASP B O 1
ATOM 2129 N N . LEU B 1 82 ? -4.824 10.461 -3.176 1 95.62 82 LEU B N 1
ATOM 2130 C CA . LEU B 1 82 ? -4.578 10.148 -4.578 1 95.62 82 LEU B CA 1
ATOM 2131 C C . LEU B 1 82 ? -3.279 9.367 -4.746 1 95.62 82 LEU B C 1
ATOM 2133 O O . LEU B 1 82 ? -3.199 8.461 -5.574 1 95.62 82 LEU B O 1
ATOM 2137 N N . LYS B 1 83 ? -2.305 9.664 -3.977 1 94.5 83 LYS B N 1
ATOM 2138 C CA . LYS B 1 83 ? -1.048 8.922 -4.016 1 94.5 83 LYS B CA 1
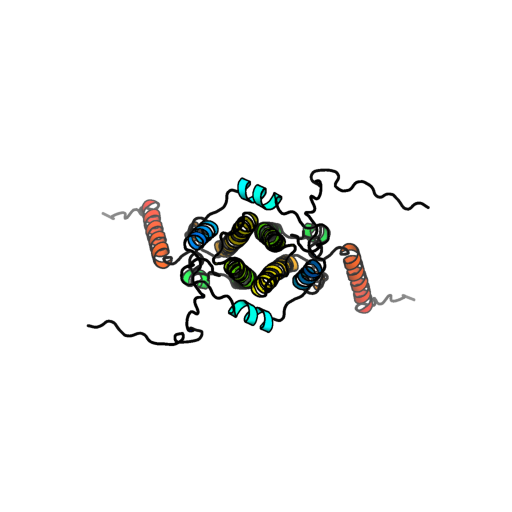ATOM 2139 C C . LYS B 1 83 ? -1.242 7.484 -3.531 1 94.5 83 LYS B C 1
ATOM 2141 O O . LYS B 1 83 ? -0.688 6.547 -4.109 1 94.5 83 LYS B O 1
ATOM 2146 N N . LEU B 1 84 ? -2.004 7.371 -2.496 1 96.81 84 LEU B N 1
ATOM 2147 C CA . LEU B 1 84 ? -2.268 6.039 -1.968 1 96.81 84 LEU B CA 1
ATOM 2148 C C . LEU B 1 84 ? -3.088 5.215 -2.953 1 96.81 84 LEU B C 1
ATOM 2150 O O . LEU B 1 84 ? -2.881 4.004 -3.084 1 96.81 84 LEU B O 1
ATOM 2154 N N . GLN B 1 85 ? -3.963 5.855 -3.68 1 95.94 85 GLN B N 1
ATOM 2155 C CA . GLN B 1 85 ? -4.715 5.172 -4.73 1 95.94 85 GLN B CA 1
ATOM 2156 C C . GLN B 1 85 ? -3.787 4.688 -5.84 1 95.94 85 GLN B C 1
ATOM 2158 O O . GLN B 1 85 ? -3.982 3.602 -6.391 1 95.94 85 GLN B O 1
ATOM 2163 N N . ARG B 1 86 ? -2.811 5.453 -6.141 1 93.06 86 ARG B N 1
ATOM 2164 C CA . ARG B 1 86 ? -1.844 5.086 -7.172 1 93.06 86 ARG B CA 1
ATOM 2165 C C . ARG B 1 86 ? -1.049 3.852 -6.762 1 93.06 86 ARG B C 1
ATOM 2167 O O . ARG B 1 86 ? -0.673 3.039 -7.605 1 93.06 86 ARG B O 1
ATOM 2174 N N . CYS B 1 87 ? -0.815 3.717 -5.484 1 94.38 87 CYS B N 1
ATOM 2175 C CA . CYS B 1 87 ? -0.157 2.527 -4.953 1 94.38 87 CYS B CA 1
ATOM 2176 C C . CYS B 1 87 ? -1.092 1.325 -4.988 1 94.38 87 CYS B C 1
ATOM 2178 O O . CYS B 1 87 ? -0.659 0.204 -5.266 1 94.38 87 CYS B O 1
ATOM 2180 N N . GLN B 1 88 ? -2.301 1.597 -4.746 1 96.75 88 GLN B N 1
ATOM 2181 C CA . GLN B 1 88 ? -3.289 0.536 -4.574 1 96.75 88 GLN B CA 1
ATOM 2182 C C . GLN B 1 88 ? -3.674 -0.082 -5.914 1 96.75 88 GLN B C 1
ATOM 2184 O O . GLN B 1 88 ? -4.004 -1.269 -5.984 1 96.75 88 GLN B O 1
ATOM 2189 N N . LYS B 1 89 ? -3.586 0.696 -6.949 1 95.44 89 LYS B N 1
ATOM 2190 C CA . LYS B 1 89 ? -4.031 0.229 -8.258 1 95.44 89 LYS B CA 1
ATOM 2191 C C . LYS B 1 89 ? -3.207 -0.97 -8.719 1 95.44 89 LYS B C 1
ATOM 2193 O O . LYS B 1 89 ? -3.76 -2.033 -9.016 1 95.44 89 LYS B O 1
ATOM 2198 N N . PRO B 1 90 ? -1.909 -0.821 -8.758 1 95.81 90 PRO B N 1
ATOM 2199 C CA . PRO B 1 90 ? -1.14 -2.002 -9.156 1 95.81 90 PRO B CA 1
ATOM 2200 C C . PRO B 1 90 ? -1.268 -3.152 -8.156 1 95.81 90 PRO B C 1
ATOM 2202 O O . PRO B 1 90 ? -1.204 -4.32 -8.547 1 95.81 90 PRO B O 1
ATOM 2205 N N . LEU B 1 91 ? -1.473 -2.902 -6.91 1 97.44 91 LEU B N 1
ATOM 2206 C CA . LEU B 1 91 ? -1.69 -3.947 -5.914 1 97.44 91 LEU B CA 1
ATOM 2207 C C . LEU B 1 91 ? -2.941 -4.754 -6.238 1 97.44 91 LEU B C 1
ATOM 2209 O O . LEU B 1 91 ? -2.887 -5.984 -6.324 1 97.44 91 LEU B O 1
ATOM 2213 N N . VAL B 1 92 ? -4.023 -4.062 -6.48 1 96.56 92 VAL B N 1
ATOM 2214 C CA . VAL B 1 92 ? -5.297 -4.715 -6.766 1 96.56 92 VAL B CA 1
ATOM 2215 C C . VAL B 1 92 ? -5.219 -5.453 -8.102 1 96.56 92 V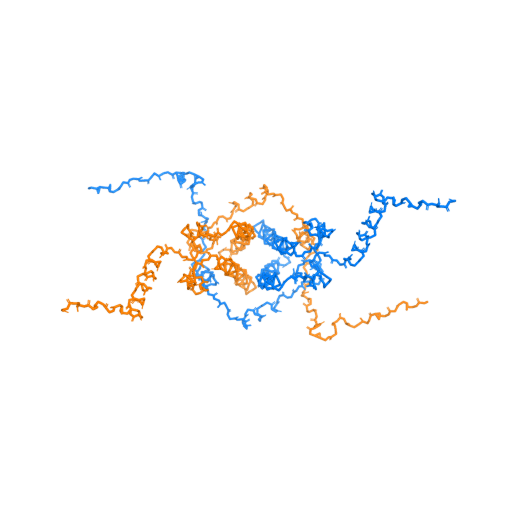AL B C 1
ATOM 2217 O O . VAL B 1 92 ? -5.621 -6.613 -8.195 1 96.56 92 VAL B O 1
ATOM 2220 N N . THR B 1 93 ? -4.672 -4.805 -9.078 1 95.56 93 THR B N 1
ATOM 2221 C CA . THR B 1 93 ? -4.566 -5.414 -10.398 1 95.56 93 THR B CA 1
ATOM 2222 C C . THR B 1 93 ? -3.613 -6.609 -10.367 1 95.56 93 THR B C 1
ATOM 2224 O O . THR B 1 93 ? -3.842 -7.609 -11.047 1 95.56 93 THR B O 1
ATOM 2227 N N . GLY B 1 94 ? -2.512 -6.449 -9.625 1 95.81 94 GLY B N 1
ATOM 2228 C CA . GLY B 1 94 ? -1.611 -7.574 -9.438 1 95.81 94 GLY B CA 1
ATOM 2229 C C . GLY B 1 94 ? -2.279 -8.773 -8.789 1 95.81 94 GLY B C 1
ATOM 2230 O O . GLY B 1 94 ? -2.027 -9.914 -9.172 1 95.81 94 GLY B O 1
ATOM 2231 N N . LEU B 1 95 ? -3.104 -8.516 -7.816 1 95.31 95 LEU B N 1
ATOM 2232 C CA . LEU B 1 95 ? -3.873 -9.57 -7.16 1 95.31 95 LEU B CA 1
ATOM 2233 C C . LEU B 1 95 ? -4.812 -10.25 -8.148 1 95.31 95 LEU B C 1
ATOM 2235 O O . LEU B 1 95 ? -4.926 -11.477 -8.164 1 95.31 95 LEU B O 1
ATOM 2239 N N . ILE B 1 96 ? -5.449 -9.477 -8.961 1 93.19 96 ILE B N 1
ATOM 2240 C CA . ILE B 1 96 ? -6.344 -10.023 -9.977 1 93.19 96 ILE B CA 1
ATOM 2241 C C . ILE B 1 96 ? -5.559 -10.922 -10.93 1 93.19 96 ILE B C 1
ATOM 2243 O O . ILE B 1 96 ? -5.984 -12.039 -11.234 1 93.19 96 ILE B O 1
ATOM 2247 N N . ALA B 1 97 ? -4.422 -10.43 -11.414 1 92.69 97 ALA B N 1
ATOM 2248 C CA . ALA B 1 97 ? -3.566 -11.219 -12.297 1 92.69 97 ALA B CA 1
ATOM 2249 C C . ALA B 1 97 ? -3.154 -12.531 -11.633 1 92.69 97 ALA B C 1
ATOM 2251 O O . ALA B 1 97 ? -3.188 -13.594 -12.258 1 92.69 97 ALA B O 1
ATOM 2252 N N . MET B 1 98 ? -2.789 -12.477 -10.398 1 93.25 98 MET B N 1
ATOM 2253 C CA . MET B 1 98 ? -2.389 -13.664 -9.656 1 93.25 98 MET B CA 1
ATOM 2254 C C . MET B 1 98 ? -3.523 -14.688 -9.609 1 93.25 98 MET B C 1
ATOM 2256 O O . MET B 1 98 ? -3.311 -15.867 -9.883 1 93.25 98 MET B O 1
ATOM 2260 N N . VAL B 1 99 ? -4.66 -14.227 -9.258 1 90.25 99 VAL B N 1
A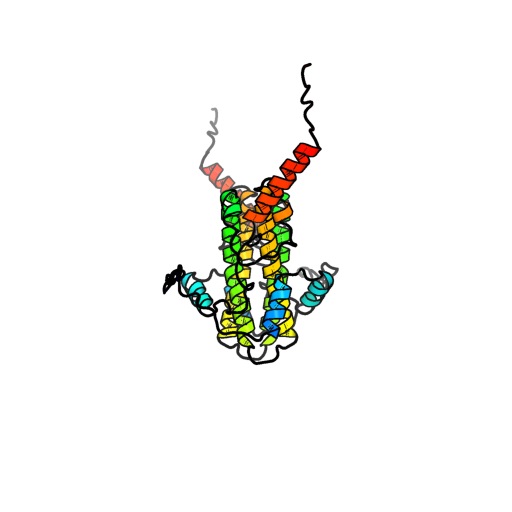TOM 2261 C CA . VAL B 1 99 ? -5.816 -15.109 -9.148 1 90.25 99 VAL B CA 1
ATOM 2262 C C . VAL B 1 99 ? -6.117 -15.742 -10.508 1 90.25 99 VAL B C 1
ATOM 2264 O O . VAL B 1 99 ? -6.402 -16.938 -10.602 1 90.25 99 VAL B O 1
ATOM 2267 N N . LYS B 1 100 ? -5.992 -15.008 -11.539 1 88.75 100 LYS B N 1
ATOM 2268 C CA . LYS B 1 100 ? -6.223 -15.492 -12.898 1 88.75 100 LYS B CA 1
ATOM 2269 C C . LYS B 1 100 ? -5.207 -16.562 -13.273 1 88.75 100 LYS B C 1
ATOM 2271 O O . LYS B 1 100 ? -5.508 -17.469 -14.062 1 88.75 100 LYS B O 1
ATOM 2276 N N . SER B 1 101 ? -4 -16.453 -12.75 1 89.12 101 SER B N 1
ATOM 2277 C CA . SER B 1 101 ? -2.922 -17.375 -13.102 1 89.12 101 SER B CA 1
ATOM 2278 C C . SER B 1 101 ? -3.221 -18.797 -12.633 1 89.12 101 SER B C 1
ATOM 2280 O O . SER B 1 101 ? -2.641 -19.75 -13.133 1 89.12 101 SER B O 1
ATOM 2282 N N . PHE B 1 102 ? -4.125 -19 -11.719 1 84.94 102 PHE B N 1
ATOM 2283 C CA . PHE B 1 102 ? -4.434 -20.359 -11.289 1 84.94 102 PHE B CA 1
ATOM 2284 C C . PHE B 1 102 ? -5.93 -20.641 -11.375 1 84.94 102 PHE B C 1
ATOM 2286 O O . PHE B 1 102 ? -6.445 -21.531 -10.695 1 84.94 102 PHE B O 1
ATOM 2293 N N . GLU B 1 103 ? -6.516 -19.75 -12.188 1 78.69 103 GLU B N 1
ATOM 2294 C CA . GLU B 1 103 ? -7.941 -19.969 -12.422 1 78.69 103 GLU B CA 1
ATOM 2295 C C . GLU B 1 103 ? -8.195 -21.328 -13.055 1 78.69 103 GLU B C 1
ATOM 2297 O O . GLU B 1 103 ? -7.48 -21.734 -13.977 1 78.69 103 GLU B O 1
ATOM 2302 N N . GLY B 1 104 ? -9.203 -22.031 -12.633 1 77.69 104 GLY B N 1
ATOM 2303 C CA . GLY B 1 104 ? -9.516 -23.344 -13.156 1 77.69 104 GLY B CA 1
ATOM 2304 C C . GLY B 1 104 ? -8.875 -24.469 -12.375 1 77.69 104 GLY B C 1
ATOM 2305 O O . GLY B 1 104 ? -9.203 -25.641 -12.57 1 77.69 104 GLY B O 1
ATOM 2306 N N . ASN B 1 105 ? -7.883 -24.188 -11.594 1 80.5 105 ASN B N 1
ATOM 2307 C CA . ASN B 1 105 ? -7.246 -25.156 -10.703 1 80.5 105 ASN B CA 1
ATOM 2308 C C . ASN B 1 105 ? -7.531 -24.828 -9.242 1 80.5 105 ASN B C 1
ATOM 2310 O O . ASN B 1 105 ? -7.91 -23.703 -8.906 1 80.5 105 ASN B O 1
ATOM 2314 N N . GLU B 1 106 ? -7.469 -25.891 -8.5 1 77.56 106 GLU B N 1
ATOM 2315 C CA . GLU B 1 106 ? -7.488 -25.641 -7.062 1 77.56 106 GLU B CA 1
ATOM 2316 C C . GLU B 1 106 ? -6.199 -24.969 -6.602 1 77.56 106 GLU B C 1
ATOM 2318 O O . GLU B 1 106 ? -5.105 -25.484 -6.848 1 77.56 10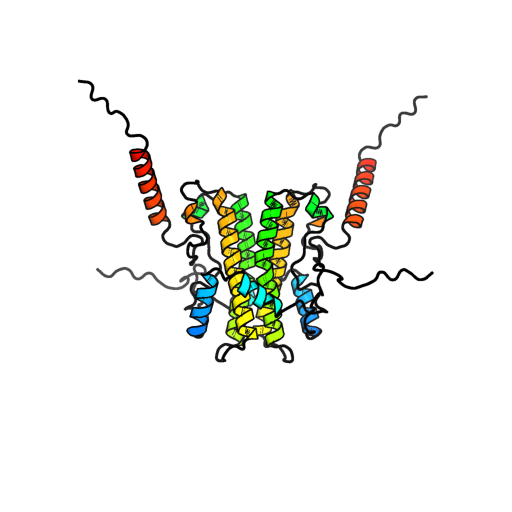6 GLU B O 1
ATOM 2323 N N . PRO B 1 107 ? -6.383 -23.812 -6.035 1 83.62 107 PRO B N 1
ATOM 2324 C CA . PRO B 1 107 ? -5.16 -23.141 -5.586 1 83.62 107 PRO B CA 1
ATOM 2325 C C . PRO B 1 107 ? -4.41 -23.938 -4.523 1 83.62 107 PRO B C 1
ATOM 2327 O O . PRO B 1 107 ? -5.035 -24.547 -3.654 1 83.62 107 PRO B O 1
ATOM 2330 N N . SER B 1 108 ? -3.111 -23.984 -4.676 1 88.31 108 SER B N 1
ATOM 2331 C CA . SER B 1 108 ? -2.271 -24.578 -3.641 1 88.31 108 SER B CA 1
ATOM 2332 C C . SER B 1 108 ? -2.357 -23.797 -2.338 1 88.31 108 SER B C 1
ATOM 2334 O O . SER B 1 108 ? -2.9 -22.688 -2.309 1 88.31 108 SER B O 1
ATOM 2336 N N . GLU B 1 109 ? -1.859 -24.391 -1.262 1 85.88 109 GLU B N 1
ATOM 2337 C CA . GLU B 1 109 ? -1.818 -23.688 0.022 1 85.88 109 GLU B CA 1
ATOM 2338 C C . GLU B 1 109 ? -1.03 -22.391 -0.079 1 85.88 109 GLU B C 1
ATOM 2340 O O . GLU B 1 109 ? -1.438 -21.359 0.475 1 85.88 109 GLU B O 1
ATOM 2345 N N . VAL B 1 110 ? 0.094 -22.438 -0.797 1 91.44 110 VAL B N 1
ATOM 2346 C CA . VAL B 1 110 ? 0.951 -21.266 -0.965 1 91.44 110 VAL B CA 1
ATOM 2347 C C . VAL B 1 110 ? 0.196 -20.188 -1.726 1 91.44 110 VAL B C 1
ATOM 2349 O O . VAL B 1 110 ? 0.278 -19 -1.377 1 91.44 110 VAL B O 1
ATOM 2352 N N . GLN B 1 111 ? -0.562 -20.562 -2.705 1 91 111 GLN B N 1
ATOM 2353 C CA . GLN B 1 111 ? -1.351 -19.609 -3.484 1 91 111 GLN B CA 1
ATOM 2354 C C . GLN B 1 111 ? -2.477 -19 -2.646 1 91 111 GLN B C 1
ATOM 2356 O O . GLN B 1 111 ? -2.758 -17.812 -2.742 1 91 111 GLN B O 1
ATOM 2361 N N . GLN B 1 112 ? -3.043 -19.812 -1.827 1 87.88 112 GLN B N 1
ATOM 2362 C CA . GLN B 1 112 ? -4.086 -19.328 -0.929 1 87.88 112 GLN B CA 1
ATOM 2363 C C . GLN B 1 112 ? -3.525 -18.328 0.076 1 87.88 112 GLN B C 1
ATOM 2365 O O . GLN B 1 112 ? -4.141 -17.297 0.333 1 87.88 112 GLN B O 1
ATOM 2370 N N . ASP B 1 113 ? -2.408 -18.641 0.622 1 90.25 113 ASP B N 1
ATOM 2371 C CA . ASP B 1 113 ? -1.752 -17.719 1.546 1 90.25 113 ASP B CA 1
ATOM 2372 C C . ASP B 1 113 ? -1.427 -16.391 0.862 1 90.25 113 ASP B C 1
ATOM 2374 O O . ASP B 1 113 ? -1.622 -15.328 1.444 1 90.25 113 ASP B O 1
ATOM 2378 N N . ALA B 1 114 ? -0.916 -16.469 -0.387 1 93.75 114 ALA B N 1
ATOM 2379 C CA . ALA B 1 114 ? -0.593 -15.273 -1.15 1 93.75 114 ALA B CA 1
ATOM 2380 C C . ALA B 1 114 ? -1.827 -14.391 -1.342 1 93.75 114 ALA B C 1
ATOM 2382 O O . ALA B 1 114 ? -1.776 -13.18 -1.119 1 93.75 114 ALA B O 1
ATOM 2383 N N . VAL B 1 115 ? -2.932 -15.016 -1.689 1 90.94 115 VAL B N 1
ATOM 2384 C CA . VAL B 1 115 ? -4.18 -14.289 -1.904 1 90.94 115 VAL B CA 1
ATOM 2385 C C . VAL B 1 115 ? -4.629 -13.633 -0.6 1 90.94 115 VAL B C 1
ATOM 2387 O O . VAL B 1 115 ? -5.016 -12.461 -0.588 1 90.94 115 VAL B O 1
ATOM 2390 N N . ALA B 1 116 ? -4.531 -14.352 0.432 1 90.56 116 ALA B N 1
ATOM 2391 C CA . ALA B 1 116 ? -4.961 -13.844 1.732 1 90.56 116 ALA B CA 1
ATOM 2392 C C . ALA B 1 116 ? -4.117 -12.648 2.158 1 90.56 116 ALA B C 1
ATOM 2394 O O . ALA B 1 116 ? -4.656 -11.625 2.604 1 90.56 116 ALA B O 1
ATOM 2395 N N . LEU B 1 117 ? -2.889 -12.758 1.988 1 93.75 117 LEU B N 1
ATOM 2396 C CA . LEU B 1 117 ? -1.973 -11.703 2.398 1 93.75 117 LEU B CA 1
ATOM 2397 C C . LEU B 1 117 ? -2.166 -10.453 1.543 1 93.75 117 LEU B C 1
ATOM 2399 O O . LEU B 1 117 ? -2.273 -9.344 2.07 1 93.75 117 LEU B O 1
ATOM 2403 N N . LEU B 1 118 ? -2.225 -10.656 0.255 1 95.62 118 LEU B N 1
ATOM 2404 C CA . LEU B 1 118 ? -2.393 -9.523 -0.648 1 95.62 118 LEU B CA 1
ATOM 2405 C C . LEU B 1 118 ? -3.752 -8.859 -0.447 1 95.62 118 LEU B C 1
ATOM 2407 O O . LEU B 1 118 ? -3.867 -7.637 -0.512 1 95.62 118 LEU B O 1
ATOM 2411 N N . SER B 1 119 ? -4.77 -9.656 -0.193 1 91.5 119 SER B N 1
ATOM 2412 C CA . SER B 1 119 ? -6.086 -9.109 0.103 1 91.5 119 SER B CA 1
ATOM 2413 C C . SER B 1 119 ? -6.07 -8.297 1.394 1 91.5 119 SER B C 1
ATOM 2415 O O . SER B 1 119 ? -6.699 -7.238 1.478 1 91.5 119 SER B O 1
ATOM 2417 N N . ASN B 1 120 ? -5.363 -8.773 2.344 1 90.81 120 ASN B N 1
ATOM 2418 C CA . ASN B 1 120 ? -5.242 -8.031 3.596 1 90.81 120 ASN B CA 1
ATOM 2419 C C . ASN B 1 120 ? -4.527 -6.703 3.393 1 90.81 120 ASN B C 1
ATOM 2421 O O . ASN B 1 120 ? -4.855 -5.711 4.043 1 90.81 120 ASN B O 1
ATOM 2425 N N . ALA B 1 121 ? -3.52 -6.738 2.545 1 95 121 ALA B N 1
ATOM 2426 C CA . ALA B 1 121 ? -2.838 -5.484 2.225 1 95 121 ALA B CA 1
ATOM 2427 C C . ALA B 1 121 ? -3.816 -4.461 1.653 1 95 121 ALA B C 1
ATOM 2429 O O . ALA B 1 121 ? -3.766 -3.279 2.008 1 95 121 ALA B O 1
ATOM 2430 N N . VAL B 1 122 ? -4.68 -4.895 0.762 1 94.5 122 VAL B N 1
ATOM 2431 C CA . VAL B 1 122 ? -5.703 -4.027 0.184 1 94.5 122 VAL B CA 1
ATOM 2432 C C . VAL B 1 122 ? -6.621 -3.504 1.286 1 94.5 122 VAL B C 1
ATOM 2434 O O . VAL B 1 122 ? -6.891 -2.303 1.358 1 94.5 122 VAL B O 1
ATOM 2437 N N . PHE B 1 123 ? -7.02 -4.391 2.143 1 90.62 123 PHE B N 1
ATOM 2438 C CA . PHE B 1 123 ? -7.887 -4.043 3.262 1 90.62 123 PHE B CA 1
ATOM 2439 C C . PHE B 1 123 ? -7.238 -2.977 4.137 1 90.62 123 PHE B C 1
ATOM 2441 O O . PHE B 1 123 ? -7.871 -1.974 4.473 1 90.62 123 PHE B O 1
ATOM 2448 N N . GLU B 1 124 ? -6.035 -3.199 4.492 1 92.19 124 GLU B N 1
ATOM 2449 C CA . GLU B 1 124 ? -5.312 -2.275 5.359 1 92.19 124 GLU B CA 1
ATOM 2450 C C . GLU B 1 124 ? -5.137 -0.914 4.691 1 92.19 124 GLU B C 1
ATOM 2452 O O . GLU B 1 124 ? -5.25 0.124 5.348 1 92.19 124 GLU B O 1
ATOM 2457 N N . LEU B 1 125 ? -4.84 -0.903 3.424 1 95.19 125 LEU B N 1
ATOM 2458 C CA . LEU B 1 125 ? -4.66 0.361 2.717 1 95.19 125 LEU B CA 1
ATOM 2459 C C . LEU B 1 125 ? -5.961 1.154 2.682 1 95.19 125 LEU B C 1
ATOM 2461 O O . LEU B 1 125 ? -5.953 2.379 2.828 1 95.19 125 LEU B O 1
ATOM 2465 N N . ASN B 1 126 ? -7.039 0.433 2.455 1 93.12 126 ASN B N 1
ATOM 2466 C CA . ASN B 1 126 ? -8.336 1.096 2.543 1 93.12 126 ASN B CA 1
ATOM 2467 C C . ASN B 1 126 ? -8.539 1.756 3.904 1 93.12 126 ASN B C 1
ATOM 2469 O O . ASN B 1 126 ? -9.016 2.887 3.984 1 93.12 126 ASN B O 1
ATOM 2473 N N . ASN B 1 127 ? -8.164 1.099 4.926 1 90.88 127 ASN B N 1
ATOM 2474 C CA . ASN B 1 127 ? -8.336 1.624 6.273 1 90.88 127 ASN B CA 1
ATOM 2475 C C . ASN B 1 127 ? -7.434 2.826 6.531 1 90.88 127 ASN B C 1
ATOM 2477 O O . ASN B 1 127 ? -7.832 3.775 7.207 1 90.88 127 ASN B O 1
ATOM 2481 N N . VAL B 1 128 ? -6.23 2.734 6.043 1 93.69 128 VAL B N 1
ATOM 2482 C CA . VAL B 1 128 ? -5.316 3.861 6.199 1 93.69 128 VAL B CA 1
ATOM 2483 C C . VAL B 1 128 ? -5.891 5.094 5.504 1 93.69 128 VAL B C 1
ATOM 2485 O O . VAL B 1 128 ? -5.844 6.199 6.047 1 93.69 128 VAL B O 1
ATOM 2488 N N . ARG B 1 129 ? -6.406 4.914 4.332 1 94.19 129 ARG B N 1
ATOM 2489 C CA . ARG B 1 129 ? -7.02 6.02 3.602 1 94.19 129 ARG B CA 1
ATOM 2490 C C . ARG B 1 129 ? -8.172 6.629 4.395 1 94.19 129 ARG B C 1
ATOM 2492 O O . ARG B 1 129 ? -8.273 7.852 4.504 1 94.19 129 ARG B O 1
ATOM 2499 N N . LYS B 1 130 ? -8.969 5.805 4.984 1 91.25 130 LYS B N 1
ATOM 2500 C CA . LYS B 1 130 ? -10.07 6.281 5.816 1 91.25 130 LYS B CA 1
ATOM 2501 C C . LYS B 1 130 ? -9.547 7.078 7.012 1 91.25 130 LYS B C 1
ATOM 2503 O O . LYS B 1 130 ? -10.07 8.148 7.32 1 91.25 130 LYS B O 1
ATOM 2508 N N . GLU B 1 131 ? -8.586 6.586 7.621 1 90.31 131 GLU B N 1
ATOM 2509 C CA . GLU B 1 131 ? -8.023 7.223 8.812 1 90.31 131 GLU B CA 1
ATOM 2510 C C . GLU B 1 131 ? -7.426 8.586 8.477 1 90.31 131 GLU B C 1
ATOM 2512 O O . GLU B 1 131 ? -7.477 9.508 9.297 1 90.31 131 GLU B O 1
ATOM 2517 N N . LEU B 1 132 ? -6.848 8.688 7.344 1 92.19 132 LEU B N 1
ATOM 2518 C CA . LEU B 1 132 ? -6.227 9.938 6.922 1 92.19 132 LEU B CA 1
ATOM 2519 C C . LEU B 1 132 ? -7.281 11 6.645 1 92.19 132 LEU B C 1
ATOM 2521 O O . LEU B 1 132 ? -7.031 12.195 6.832 1 92.19 132 LEU B O 1
ATOM 2525 N N . ILE B 1 133 ? -8.43 10.555 6.273 1 92.06 133 ILE B N 1
ATOM 2526 C CA . ILE B 1 133 ? -9.5 11.469 5.871 1 92.06 133 ILE B CA 1
ATOM 2527 C C . ILE B 1 133 ? -10.32 11.867 7.094 1 92.06 133 ILE B C 1
ATOM 2529 O O . ILE B 1 133 ? -10.844 12.984 7.156 1 92.06 133 ILE B O 1
ATOM 2533 N N . LYS B 1 134 ? -10.352 11.102 8.086 1 89.19 134 LYS B N 1
ATOM 2534 C CA . LYS B 1 134 ? -11.219 11.219 9.258 1 89.19 134 LYS B CA 1
ATOM 2535 C C . LYS B 1 134 ? -11.039 12.57 9.945 1 89.19 134 LYS B C 1
ATOM 2537 O O . LYS B 1 134 ? -12.016 13.234 10.281 1 89.19 134 LYS B O 1
ATOM 2542 N N . PRO B 1 135 ? -9.797 13.039 10.109 1 88.81 135 PRO B N 1
ATOM 2543 C CA . PRO B 1 135 ? -9.617 14.305 10.82 1 88.81 135 PRO B CA 1
ATOM 2544 C C . PRO B 1 135 ? -10.211 15.5 10.078 1 88.81 135 PRO B C 1
ATOM 2546 O O . PRO B 1 135 ? -10.438 16.547 10.672 1 88.81 135 PRO B O 1
ATOM 2549 N N . ASP B 1 136 ? -10.398 15.391 8.836 1 90.06 136 ASP B N 1
ATOM 2550 C CA . ASP B 1 136 ? -10.93 16.484 8.039 1 90.06 136 ASP B CA 1
ATOM 2551 C C . ASP B 1 136 ? -12.453 16.578 8.156 1 90.06 136 ASP B C 1
ATOM 2553 O O . ASP B 1 136 ? -13.062 17.547 7.719 1 90.06 136 ASP B O 1
ATOM 2557 N N . LEU B 1 137 ? -13.047 15.562 8.742 1 85.94 137 LEU B N 1
ATOM 2558 C CA . LEU B 1 137 ? -14.5 15.5 8.875 1 85.94 137 LEU B CA 1
ATOM 2559 C C . LEU B 1 137 ? -14.938 16 10.25 1 85.94 137 LEU B C 1
ATOM 2561 O O . LEU B 1 137 ? -14.188 15.891 11.219 1 85.94 137 LEU B O 1
ATOM 2565 N N . HIS B 1 138 ? -16.156 16.578 10.219 1 82.5 138 HIS B N 1
ATOM 2566 C CA . HIS B 1 138 ? -16.734 16.953 11.5 1 82.5 138 HIS B CA 1
ATOM 2567 C C . HIS B 1 138 ? -16.844 15.75 12.43 1 82.5 138 HIS B C 1
ATOM 2569 O O . HIS B 1 138 ? -17.156 14.648 11.984 1 82.5 138 HIS B O 1
ATOM 2575 N N . GLN B 1 139 ? -16.609 15.93 13.664 1 80.19 139 GLN B N 1
ATOM 2576 C CA . GLN B 1 139 ? -16.531 14.883 14.672 1 80.19 139 GLN B CA 1
ATOM 2577 C C . GLN B 1 139 ? -17.797 14.039 14.68 1 80.19 139 GLN B C 1
ATOM 2579 O O . GLN B 1 139 ? -17.75 12.828 14.922 1 80.19 139 GLN B O 1
ATOM 2584 N N . ARG B 1 140 ? -18.875 14.664 14.344 1 77.38 140 ARG B N 1
ATOM 2585 C CA . ARG B 1 140 ? -20.141 13.961 14.375 1 77.38 140 ARG B CA 1
ATOM 2586 C C . ARG B 1 140 ? -20.188 12.852 13.336 1 77.38 140 ARG B C 1
ATOM 2588 O O . ARG B 1 140 ? -20.953 11.898 13.461 1 77.38 140 ARG B O 1
ATOM 2595 N N . TYR B 1 141 ? -19.312 12.992 12.406 1 77.06 141 TYR B N 1
ATOM 2596 C CA . TYR B 1 141 ? -19.328 12.008 11.32 1 77.06 141 TYR B CA 1
ATOM 2597 C C . TYR B 1 141 ? -18.188 11.008 11.484 1 77.06 141 TYR B C 1
ATOM 2599 O O . TYR B 1 141 ? -17.953 10.18 10.602 1 77.06 141 TYR B O 1
ATOM 2607 N N . SER B 1 142 ? -17.5 11.039 12.547 1 74.94 142 SER B N 1
ATOM 2608 C CA . SER B 1 142 ? -16.312 10.211 12.781 1 74.94 142 SER B CA 1
ATOM 2609 C C . SER B 1 142 ? -16.672 8.727 12.711 1 74.94 142 SER B C 1
ATOM 2611 O O . SER B 1 142 ? -15.836 7.906 12.32 1 74.94 142 SER B O 1
ATOM 2613 N N . HIS B 1 143 ? -17.844 8.391 13.031 1 74.12 143 HIS B N 1
ATOM 2614 C CA . HIS B 1 143 ? -18.281 7 13.039 1 74.12 143 HIS B CA 1
ATOM 2615 C C . HIS B 1 143 ? -18.312 6.426 11.625 1 74.12 143 HIS B C 1
ATOM 2617 O O . HIS B 1 143 ? -18.297 5.203 11.445 1 74.12 143 HIS B O 1
ATOM 2623 N N . LEU B 1 144 ? -18.453 7.32 10.656 1 71.62 144 LEU B N 1
ATOM 2624 C CA . LEU B 1 144 ? -18.469 6.883 9.266 1 71.62 144 LEU B CA 1
ATOM 2625 C C . LEU B 1 144 ? -17.109 6.352 8.844 1 71.62 144 LEU B C 1
ATOM 2627 O O . LEU B 1 144 ? -17 5.637 7.844 1 71.62 144 LEU B O 1
ATOM 2631 N N . CYS B 1 145 ? -16.094 6.633 9.617 1 70.56 145 CYS B N 1
ATOM 2632 C CA . CYS B 1 145 ? -14.727 6.273 9.25 1 70.56 145 CYS B CA 1
ATOM 2633 C C . CYS B 1 145 ? -14.258 5.035 10.008 1 70.56 145 CYS B C 1
ATOM 2635 O O . CYS B 1 145 ? -13.078 4.695 9.984 1 70.56 145 CYS B O 1
ATOM 2637 N N . LYS B 1 146 ? -15.242 4.422 10.594 1 69.75 146 LYS B N 1
ATOM 2638 C CA . LYS B 1 146 ? -14.883 3.223 11.344 1 69.75 146 LYS B CA 1
ATOM 2639 C C . LYS B 1 146 ? -14.5 2.082 10.398 1 69.75 146 LYS B C 1
ATOM 2641 O O . LYS B 1 146 ? -15.055 1.959 9.305 1 69.75 146 LYS B O 1
ATOM 2646 N N . GLN B 1 147 ? -13.609 1.33 10.836 1 63.31 147 GLN B N 1
ATOM 2647 C CA . GLN B 1 147 ? -13.07 0.189 10.102 1 63.31 147 GLN B CA 1
ATOM 2648 C C . GLN B 1 147 ? -14.172 -0.803 9.742 1 63.31 147 GLN B C 1
ATOM 2650 O O . GLN B 1 147 ? -14.102 -1.487 8.719 1 63.31 147 GLN B O 1
ATOM 2655 N N . SER B 1 148 ? -15.125 -0.768 10.547 1 63.19 148 SER B N 1
ATOM 2656 C CA . SER B 1 148 ? -16.203 -1.741 10.398 1 63.19 148 SER B CA 1
ATOM 2657 C C . SER B 1 148 ? -17.109 -1.385 9.219 1 63.19 148 SER B C 1
ATOM 2659 O O . SER B 1 148 ? -17.875 -2.225 8.742 1 63.19 148 SER B O 1
ATOM 2661 N N . GLN B 1 149 ? -16.891 -0.175 8.875 1 61.88 149 GLN B N 1
ATOM 2662 C CA . GLN B 1 149 ? -17.734 0.204 7.742 1 61.88 149 GLN B CA 1
ATOM 2663 C C . GLN B 1 149 ? -17.266 -0.46 6.453 1 61.88 149 GLN B C 1
ATOM 2665 O O . GLN B 1 149 ? -16.078 -0.421 6.129 1 61.88 149 GLN B O 1
ATOM 2670 N N . LEU B 1 150 ? -18.234 -1.024 5.867 1 65.5 150 LEU B N 1
ATOM 2671 C CA . LEU B 1 150 ? -17.969 -1.795 4.66 1 65.5 150 LEU B CA 1
ATOM 2672 C C . LEU B 1 150 ? -17.469 -0.89 3.541 1 65.5 150 LEU B C 1
ATOM 2674 O O . LEU B 1 150 ? -17.953 0.225 3.367 1 65.5 150 LEU B O 1
ATOM 2678 N N . THR B 1 151 ? -16.359 -1.27 2.971 1 75.25 151 THR B N 1
ATOM 2679 C CA . THR B 1 151 ? -15.867 -0.622 1.765 1 75.25 151 THR B CA 1
ATOM 2680 C C . THR B 1 151 ? -16.469 -1.263 0.516 1 75.25 151 THR B C 1
ATOM 2682 O O . THR B 1 151 ? -16.484 -2.488 0.395 1 75.25 151 THR B O 1
ATOM 2685 N N . THR B 1 152 ? -17.188 -0.502 -0.273 1 81.31 152 THR B N 1
ATOM 2686 C CA . THR B 1 152 ? -17.672 -0.9 -1.589 1 81.31 152 THR B CA 1
ATOM 2687 C C . THR B 1 152 ? -16.859 -0.218 -2.691 1 81.31 152 THR B C 1
ATOM 2689 O O . THR B 1 152 ? -15.641 -0.156 -2.625 1 81.31 152 THR B O 1
ATOM 2692 N N . GLN B 1 153 ? -17.594 0.248 -3.664 1 85.94 153 GLN B N 1
ATOM 2693 C CA . GLN B 1 153 ? -16.906 1.066 -4.664 1 85.94 153 GLN B CA 1
ATOM 2694 C C . GLN B 1 153 ? -16.547 2.436 -4.102 1 85.94 153 GLN B C 1
ATOM 2696 O O . GLN B 1 153 ? -15.75 3.164 -4.691 1 85.94 153 GLN B O 1
ATOM 2701 N N . TRP B 1 154 ? -17.141 2.744 -2.986 1 87.38 154 TRP B N 1
ATOM 2702 C CA . TRP B 1 154 ? -16.859 3.994 -2.289 1 87.38 154 TRP B CA 1
ATOM 2703 C C . TRP B 1 154 ? -16.234 3.727 -0.923 1 87.38 154 TRP B C 1
ATOM 2705 O O . TRP B 1 154 ? -16.75 2.926 -0.142 1 87.38 154 TRP B O 1
ATOM 2715 N N . LEU B 1 155 ? -15.148 4.656 -0.805 1 86.81 155 LEU B N 1
ATOM 2716 C CA . LEU B 1 155 ? -14.664 4.672 0.574 1 86.81 155 LEU B CA 1
ATOM 2717 C C . LEU B 1 155 ? -15.727 5.242 1.51 1 86.81 155 LEU B C 1
ATOM 2719 O O . LEU B 1 155 ? -16.344 6.266 1.205 1 86.81 155 LEU B O 1
ATOM 2723 N N . PHE B 1 156 ? -16.172 4.562 2.492 1 85 156 PHE B N 1
ATOM 2724 C CA . PHE B 1 156 ? -17.141 4.957 3.514 1 85 156 PHE B CA 1
ATOM 2725 C C . PHE B 1 156 ? -18.547 4.527 3.119 1 85 156 PHE B C 1
ATOM 2727 O O . PHE B 1 156 ? -19.531 4.996 3.701 1 85 156 PHE B O 1
ATOM 2734 N N . GLY B 1 157 ? -18.656 3.834 2.057 1 81.12 157 GLY B N 1
ATOM 2735 C CA . GLY B 1 157 ? -19.922 3.184 1.742 1 81.12 157 GLY B CA 1
ATOM 2736 C C . GLY B 1 157 ? -20.781 3.988 0.792 1 81.12 157 GLY B C 1
ATOM 2737 O O . GLY B 1 157 ? -20.422 5.105 0.416 1 81.12 157 GLY B O 1
ATOM 2738 N N . ASP B 1 158 ? -21.906 3.342 0.373 1 76.69 158 ASP B N 1
ATOM 2739 C CA . ASP B 1 158 ? -22.812 3.854 -0.654 1 76.69 158 ASP B CA 1
ATOM 2740 C C . ASP B 1 158 ? -23.891 4.758 -0.045 1 76.69 158 ASP B C 1
ATOM 2742 O O . ASP B 1 158 ? -24.391 5.66 -0.712 1 76.69 158 ASP B O 1
ATOM 2746 N N . ASP B 1 159 ? -24.281 4.574 1.094 1 76.75 159 ASP B N 1
ATOM 2747 C CA . ASP B 1 159 ? -25.484 5.207 1.636 1 76.75 159 ASP B CA 1
ATOM 2748 C C . ASP B 1 159 ? -25.125 6.328 2.609 1 76.75 159 ASP B C 1
ATOM 2750 O O . ASP B 1 159 ? -25.797 6.512 3.627 1 76.75 159 ASP B O 1
ATOM 2754 N N . LEU B 1 160 ? -24.172 7.078 2.244 1 77 160 LEU B N 1
ATOM 2755 C CA . LEU B 1 160 ? -23.672 8.102 3.162 1 77 160 LEU B CA 1
ATOM 2756 C C . LEU B 1 160 ? -24.719 9.203 3.348 1 77 160 LEU B C 1
ATOM 2758 O O . LEU B 1 160 ? -24.953 9.656 4.469 1 77 160 LEU B O 1
ATOM 2762 N N . PRO B 1 161 ? -25.328 9.664 2.217 1 72.88 161 PRO B N 1
ATOM 2763 C CA . PRO B 1 161 ? -26.328 10.703 2.447 1 72.88 161 PRO B CA 1
ATOM 2764 C C . PRO B 1 161 ? -27.391 10.289 3.467 1 72.88 161 PRO B C 1
ATOM 2766 O O . PRO B 1 161 ? -27.781 11.094 4.316 1 72.88 161 PRO B O 1
ATOM 2769 N N . LYS B 1 162 ? -27.797 9.094 3.307 1 78.25 162 LYS B N 1
ATOM 2770 C CA . LYS B 1 162 ? -28.797 8.602 4.254 1 78.25 162 LYS B CA 1
ATOM 2771 C C . LYS B 1 162 ? -28.234 8.555 5.668 1 78.25 162 LYS B C 1
ATOM 2773 O O . LYS B 1 162 ? -28.891 8.977 6.625 1 78.25 162 LYS B O 1
ATOM 2778 N N . LYS B 1 163 ? -27.047 8.133 5.797 1 77.06 163 LYS B N 1
ATOM 2779 C CA . LYS B 1 163 ? -26.406 8.008 7.105 1 77.06 163 LYS B CA 1
ATOM 2780 C C . LYS B 1 163 ? -26.141 9.375 7.719 1 77.06 163 LYS B C 1
ATOM 2782 O O . LYS B 1 163 ? -26.328 9.57 8.922 1 77.06 163 LYS B O 1
ATOM 2787 N N . VAL B 1 164 ? -25.75 10.234 6.902 1 78.94 164 VAL B N 1
ATOM 2788 C CA . VAL B 1 164 ? -25.5 11.602 7.363 1 78.94 164 VAL B CA 1
ATOM 2789 C C . VAL B 1 164 ? -26.797 12.219 7.875 1 78.94 164 VAL B C 1
ATOM 2791 O O . VAL B 1 164 ? -26.797 12.859 8.93 1 78.94 164 VAL B O 1
ATOM 2794 N N . LYS B 1 165 ? -27.781 12.055 7.102 1 79.81 165 LYS B N 1
ATOM 2795 C CA . LYS B 1 165 ? -29.078 12.578 7.512 1 79.81 165 LYS B CA 1
ATOM 2796 C C . LYS B 1 165 ? -29.5 11.984 8.852 1 79.81 165 LYS B C 1
ATOM 2798 O O . LYS B 1 165 ? -30.016 12.695 9.719 1 79.81 165 LYS B O 1
ATOM 2803 N N . GLU B 1 166 ? -29.281 10.758 8.953 1 78.75 166 GLU B N 1
ATOM 2804 C CA . GLU B 1 166 ? -29.625 10.078 10.195 1 78.75 166 GLU B CA 1
ATOM 2805 C C . GLU B 1 166 ? -28.812 10.617 11.367 1 78.75 166 GLU B C 1
ATOM 2807 O O . GLU B 1 166 ? -29.359 10.836 12.453 1 78.75 166 GLU B O 1
ATOM 2812 N N . ILE B 1 167 ? -27.578 10.844 11.117 1 74.31 167 ILE B N 1
ATOM 2813 C CA . ILE B 1 167 ? -26.703 11.375 12.148 1 74.31 167 ILE B CA 1
ATOM 2814 C C . ILE B 1 167 ? -27.141 12.797 12.523 1 74.31 167 ILE B C 1
ATOM 2816 O O . ILE B 1 167 ? -27.203 13.141 13.703 1 74.31 167 ILE B O 1
ATOM 2820 N N . ASP B 1 168 ? -27.359 13.516 11.523 1 77.25 168 ASP B N 1
ATOM 2821 C CA . ASP B 1 168 ? -27.797 14.891 11.766 1 77.25 168 ASP B CA 1
ATOM 2822 C C . ASP B 1 168 ? -29.109 14.922 12.555 1 77.25 168 ASP B C 1
ATOM 2824 O O . ASP B 1 168 ? -29.266 15.727 13.469 1 77.25 168 ASP B O 1
ATOM 2828 N N . GLU B 1 169 ? -29.969 14.055 12.156 1 75.62 169 GLU B N 1
ATOM 2829 C CA . GLU B 1 169 ? -31.25 13.969 12.852 1 75.62 169 GLU B CA 1
ATOM 2830 C C . GLU B 1 169 ? -31.062 13.516 14.297 1 75.62 169 GLU B C 1
ATOM 2832 O O . GLU B 1 169 ? -31.703 14.039 15.211 1 75.62 169 GLU B O 1
ATOM 2837 N N . GLU B 1 170 ? -30.219 12.547 14.453 1 68.69 170 GLU B N 1
ATOM 2838 C CA . GLU B 1 170 ? -29.906 12.078 15.797 1 68.69 170 GLU B CA 1
ATOM 2839 C C . GLU B 1 170 ? -29.281 13.188 16.641 1 68.69 170 GLU B C 1
ATOM 2841 O O . GLU B 1 170 ? -29.594 13.336 17.812 1 68.69 170 GLU B O 1
ATOM 2846 N N . HIS B 1 171 ? -28.391 13.891 16.031 1 69.44 171 HIS B N 1
ATOM 2847 C CA . HIS B 1 171 ? -27.734 14.992 16.719 1 69.44 171 HIS B CA 1
ATOM 2848 C C . HIS B 1 171 ? -28.734 16.078 17.094 1 69.44 171 HIS B C 1
ATOM 2850 O O . HIS B 1 171 ? -28.672 16.656 18.188 1 69.44 171 HIS B O 1
ATOM 2856 N N . LYS B 1 172 ? -29.516 16.375 16.203 1 69.06 172 LYS B N 1
ATOM 2857 C CA . LYS B 1 172 ? -30.578 17.328 16.5 1 69.06 172 LYS B CA 1
ATOM 2858 C C . LYS B 1 172 ? -31.469 16.828 17.625 1 69.06 172 LYS B C 1
ATOM 2860 O O . LYS B 1 172 ? -31.859 17.594 18.516 1 69.06 172 LYS B O 1
ATOM 2865 N N . ALA B 1 173 ? -31.734 15.609 17.625 1 61.59 173 ALA B N 1
ATOM 2866 C CA . ALA B 1 173 ? -32.594 15.008 18.656 1 61.59 173 ALA B CA 1
ATOM 2867 C C . ALA B 1 173 ? -31.906 15.039 20.016 1 61.59 173 ALA B C 1
ATOM 2869 O O . ALA B 1 173 ? -32.531 15.336 21.031 1 61.59 173 ALA B O 1
ATOM 2870 N N . VAL B 1 174 ? -30.625 14.711 19.984 1 59.97 174 VAL B N 1
ATOM 2871 C CA . VAL B 1 174 ? -29.859 14.711 21.234 1 59.97 174 VAL B CA 1
ATOM 2872 C C . VAL B 1 174 ? -29.719 16.141 21.766 1 59.97 174 VAL B C 1
ATOM 2874 O O . VAL B 1 174 ? -29.828 16.375 22.969 1 59.97 174 VAL B O 1
ATOM 2877 N N . ALA B 1 175 ? -29.406 17 20.828 1 57.97 175 ALA B N 1
ATOM 2878 C CA . ALA B 1 175 ? -29.328 18.391 21.219 1 57.97 175 ALA B CA 1
ATOM 2879 C C . ALA B 1 175 ? -30.625 18.875 21.844 1 57.97 175 ALA B C 1
ATOM 2881 O O . ALA B 1 175 ? -30.625 19.609 22.828 1 57.97 175 ALA B O 1
ATOM 2882 N N . VAL B 1 176 ? -31.656 18.422 21.266 1 56.16 176 VAL B N 1
ATOM 2883 C CA . VAL B 1 176 ? -32.969 18.781 21.797 1 56.16 176 VAL B CA 1
ATOM 2884 C C . VAL B 1 176 ? -33.188 18.109 23.156 1 56.16 176 VAL B C 1
ATOM 2886 O O . VAL B 1 176 ? -33.75 18.719 24.078 1 56.16 176 VAL B O 1
ATOM 2889 N N . MET B 1 177 ? -32.656 16.984 23.25 1 57.28 177 MET B N 1
ATOM 2890 C CA . MET B 1 177 ? -32.812 16.281 24.516 1 57.28 177 MET B CA 1
ATOM 2891 C C . MET B 1 177 ? -31.906 16.906 25.578 1 57.28 177 MET B C 1
ATOM 2893 O O . MET B 1 177 ? -32.281 16.938 26.766 1 57.28 177 MET B O 1
ATOM 2897 N N . LYS B 1 178 ? -30.75 17.328 25.219 1 56.81 178 LYS B N 1
ATOM 2898 C CA . LYS B 1 178 ? -29.797 17.891 26.172 1 56.81 178 LYS B CA 1
ATOM 2899 C C . LYS B 1 178 ? -30.188 19.328 26.547 1 56.81 178 LYS B C 1
ATOM 2901 O O . LYS B 1 178 ? -29.969 19.766 27.672 1 56.81 178 LYS B O 1
ATOM 2906 N N . ASN B 1 179 ? -30.484 20.328 25.656 1 47.66 179 ASN B N 1
ATOM 2907 C CA . ASN B 1 179 ? -30.922 21.672 26.016 1 47.66 179 ASN B CA 1
ATOM 2908 C C . ASN B 1 179 ? -32.406 21.859 25.781 1 47.66 179 ASN B C 1
ATOM 2910 O O . ASN B 1 179 ? -32.812 22.281 24.688 1 47.66 179 ASN B O 1
ATOM 2914 N N . PRO B 1 180 ? -33.281 21.266 26.688 1 48.66 180 PRO B N 1
ATOM 2915 C CA . PRO B 1 180 ? -34.719 21.625 26.641 1 48.66 180 PRO B CA 1
ATOM 2916 C C . PRO B 1 180 ? -34.938 23.125 26.766 1 48.66 180 PRO B C 1
ATOM 2918 O O . PRO B 1 180 ? -34.562 23.734 27.766 1 48.66 180 PRO B O 1
ATOM 2921 N N . THR B 1 181 ? -34.531 24.094 26.109 1 41.5 181 THR B N 1
ATOM 2922 C CA . THR B 1 181 ? -35 25.453 26.312 1 41.5 181 THR B CA 1
ATOM 2923 C C . THR B 1 181 ? -36.375 25.484 26.938 1 41.5 181 THR B C 1
ATOM 2925 O O . THR B 1 181 ? -37.25 24.688 26.562 1 41.5 181 THR B O 1
ATOM 2928 N N . ASN B 1 182 ? -36.469 26.234 28.188 1 42.75 182 ASN B N 1
ATOM 2929 C CA . ASN B 1 182 ? -37.406 27.016 28.969 1 42.75 182 ASN B CA 1
ATOM 2930 C C . ASN B 1 182 ? -38.312 27.859 28.062 1 42.75 182 ASN B C 1
ATOM 2932 O O . ASN B 1 182 ? -37.906 28.922 27.609 1 42.75 182 ASN B O 1
ATOM 2936 N N . LYS B 1 183 ? -38.938 27.422 27.047 1 40.12 183 LYS B N 1
ATOM 2937 C CA . LYS B 1 183 ? -40.156 28.172 26.688 1 40.12 183 LYS B CA 1
ATOM 2938 C C . LYS B 1 183 ? -40.906 28.609 27.922 1 40.12 183 LYS B C 1
ATOM 2940 O O . LYS B 1 183 ? -41.562 27.781 28.594 1 40.12 183 LYS B O 1
ATOM 2945 N N . ILE B 1 184 ? -40.281 29.5 28.734 1 39.53 184 ILE B N 1
ATOM 2946 C CA . ILE B 1 184 ? -41.062 30.312 29.641 1 39.53 184 ILE B CA 1
ATOM 2947 C C . ILE B 1 184 ? -42.281 30.891 28.891 1 39.53 184 ILE B C 1
ATOM 2949 O O . ILE B 1 184 ? -42.125 31.578 27.891 1 39.53 184 ILE B O 1
ATOM 2953 N N . TYR B 1 185 ? -43.344 30.188 28.859 1 37.56 185 TYR B N 1
ATOM 2954 C CA . TYR B 1 185 ? -44.688 30.75 28.734 1 37.56 185 TYR B CA 1
ATOM 2955 C C . TYR B 1 185 ? -44.875 31.922 29.688 1 37.56 185 TYR B C 1
ATOM 2957 O O . TYR B 1 185 ? -44.719 31.766 30.906 1 37.56 185 TYR B O 1
ATOM 2965 N N . LEU B 1 186 ? -44.406 33.125 29.391 1 34.53 186 LEU B N 1
ATOM 2966 C CA . LEU B 1 186 ? -44.938 34.344 29.984 1 34.53 186 LEU B CA 1
ATOM 2967 C C . LEU B 1 186 ? -46.469 34.344 29.969 1 34.53 186 LEU B C 1
ATOM 2969 O O . LEU B 1 186 ? -47.094 34.25 28.906 1 34.53 186 LEU B O 1
ATOM 2973 N N . SER B 1 187 ? -47.062 33.625 31.031 1 27.81 187 SER B N 1
ATOM 2974 C CA . SER B 1 187 ? -48.219 34.219 31.703 1 27.81 187 SER B CA 1
ATOM 2975 C C . SER B 1 187 ? -47.844 35.5 32.438 1 27.81 187 SER B C 1
ATOM 2977 O O . SER B 1 187 ? -46.719 35.625 32.938 1 27.81 187 SER B O 1
#

Secondary structure (DSSP, 8-state):
-------SSTTSTT----PBPPPPHHHHHHHHHHHHSPPPHHHHHHHHHTSPPBTT-TTSS-PEEPHHHHTTS-HHHHHHHHHHHHHHHHHHHHHHHHHHHTTTSPPPHHHHHHHHHHHHHHHHHHHHHHHHHGGGS-GGGGGGG-TTSPPSSEET-S-HHHHHHHHHHHHHHHHHHH---------/--------SS-SSS----PBPPPPHHHHHHHHHHHHSPPPHHHHHHHHHTSPPBTT-TTSS-PEEPHHHHTTS-HHHHHHHHHHHHHHHHHHHHHHHHHHHTTTSPPPHHHHHHHHHHHHHHHHHHHHHHHHHGGGS-GGGGGGG-TTSPPSSEET-S-HHHHHHHHHHHHHHHHHHH---------

Radius of gyration: 25.63 Å; Cα contacts (8 Å, |Δi|>4): 416; chains: 2; bounding box: 94×74×57 Å